Protein AF-A0A2A3ADL6-F1 (afdb_monomer_lite)

Radius of gyration: 20.04 Å; chains: 1; bounding box: 59×28×59 Å

Foldseek 3Di:
DQPLCNQCPDPVSVVVLVVVLVVLVVVVPDDDPDDDDLVVLLVNLVSLVSNLVVLVSCCVVCVVVDDVLSVLSNLLSNQSSQLSVPDNQVSNLVSLLVSLVVLLCVLQVVLVVCVVPVCLQQLNPLLVQLPDPQFHDPVVNVVCVVCVVVSNVVSVVSSCLSNCVVVCLQPLLPCLVVSLVVVLVVQVVSCVGGVNVSSNCSNNVSSVSNSCNSNVVRDPDPDDD

pLDDT: mean 90.52, std 12.27, range [35.25, 98.5]

Sequence (225 aa):
MVPIYDYFSHEGRLGALHASRAVAAAILLVPRSTPHSGHRNTARAILNGYLALSQLAVYPRHFYGTDGSDQVSFLVQSAAAVGRLSHPTRGRDHAAAFIACQIVLSYCASGLAKLPGQKWISGEALPLIMRTQTYGDSWLYTMLRRYPSASRALSHSVLTMETFFPAFMLGKGRVIDPALTFMGAFHLANARFMGLSRFAVAFIGTYPCVSALAKGTLNSKGGRK

Secondary structure (DSSP, 8-state):
---HHHHTTSHHHHHHHHHHHHHHHHHHHS---S---HHHHHHHHHHHHHHHHHHHHHHHHHGGG--HHHHHHHHHHHHHHHHHHSSTTHHHHHHHHHHHHHHHHHHHHHHHHHTT-HHHHHT-HHHHHHTSTTT--HHHHHHHHH-HHHHHHHHHHHHHHHHTHHHHHHSTTTTHHHHHHHHHHHHHHHHHHS--HHHHHHHHTTHHHHHHHHTT-S-------

Structure (mmCIF, N/CA/C/O backbone):
data_AF-A0A2A3ADL6-F1
#
_entry.id   AF-A0A2A3ADL6-F1
#
loop_
_atom_site.group_PDB
_atom_site.id
_atom_site.type_symbol
_atom_site.label_atom_id
_atom_site.label_alt_id
_atom_site.label_comp_id
_atom_site.label_asym_id
_atom_site.label_entity_id
_atom_site.label_seq_id
_atom_site.pdbx_PDB_ins_code
_atom_site.Cartn_x
_atom_site.Cartn_y
_atom_site.Cartn_z
_atom_site.occupancy
_atom_site.B_iso_or_equiv
_atom_site.auth_seq_id
_atom_site.auth_comp_id
_atom_site.auth_asym_id
_atom_site.auth_atom_id
_atom_site.pdbx_PDB_model_num
ATOM 1 N N . MET A 1 1 ? -12.261 3.437 -35.461 1.00 49.62 1 MET A N 1
ATOM 2 C CA . MET A 1 1 ? -11.357 3.175 -34.320 1.00 49.62 1 MET A CA 1
ATOM 3 C C . MET A 1 1 ? -12.233 2.616 -33.211 1.00 49.62 1 MET A C 1
ATOM 5 O O . MET A 1 1 ? -13.126 3.330 -32.785 1.00 49.62 1 MET A O 1
ATOM 9 N N . VAL A 1 2 ? -12.100 1.338 -32.848 1.00 55.72 2 VAL A N 1
ATOM 10 C CA . VAL A 1 2 ? -12.901 0.765 -31.750 1.00 55.72 2 VAL A CA 1
ATOM 11 C C . VAL A 1 2 ? -12.394 1.395 -30.448 1.00 55.72 2 VAL A C 1
ATOM 13 O O . VAL A 1 2 ? -11.185 1.326 -30.208 1.00 55.72 2 VAL A O 1
ATOM 16 N N . PRO A 1 3 ? -13.247 2.053 -29.642 1.00 76.44 3 PRO A N 1
ATOM 17 C CA . PRO A 1 3 ? -12.857 2.558 -28.333 1.00 76.44 3 PRO A CA 1
ATOM 18 C C . PRO A 1 3 ? -12.161 1.457 -27.531 1.00 76.44 3 PRO A C 1
ATOM 20 O O . PRO A 1 3 ? -12.591 0.307 -27.541 1.00 76.44 3 PRO A O 1
ATOM 23 N N . ILE A 1 4 ? -11.088 1.788 -26.810 1.00 71.56 4 ILE A N 1
ATOM 24 C CA . ILE A 1 4 ? -10.349 0.800 -26.00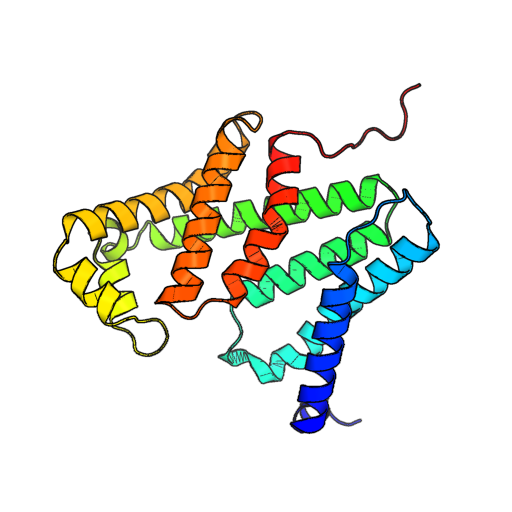1 1.00 71.56 4 ILE A CA 1
ATOM 25 C C . ILE A 1 4 ? -11.271 0.051 -25.019 1.00 71.56 4 ILE A C 1
ATOM 27 O O . ILE A 1 4 ? -11.050 -1.120 -24.718 1.00 71.56 4 ILE A O 1
ATOM 31 N N . TYR A 1 5 ? -12.354 0.711 -24.599 1.00 68.00 5 TYR A N 1
ATOM 32 C CA . TYR A 1 5 ? -13.424 0.145 -23.786 1.00 68.00 5 TYR A CA 1
ATOM 33 C C . TYR A 1 5 ? -14.153 -1.017 -24.484 1.00 68.00 5 TYR A C 1
ATOM 35 O O . TYR A 1 5 ? -14.316 -2.086 -23.900 1.00 68.00 5 TYR A O 1
ATOM 43 N N . ASP A 1 6 ? -14.505 -0.849 -25.759 1.00 74.94 6 ASP A N 1
ATOM 44 C CA . ASP A 1 6 ? -15.194 -1.856 -26.576 1.00 74.94 6 ASP A CA 1
ATOM 45 C C . ASP A 1 6 ? -14.264 -3.017 -26.954 1.00 74.94 6 ASP A C 1
ATOM 47 O O . ASP A 1 6 ? -14.698 -4.141 -27.212 1.00 74.94 6 ASP A O 1
ATOM 51 N N . TYR A 1 7 ? -12.950 -2.788 -26.947 1.00 74.81 7 TYR A N 1
ATOM 52 C CA . TYR A 1 7 ? -11.990 -3.867 -27.131 1.00 74.81 7 TYR A CA 1
ATOM 53 C C . TYR A 1 7 ? -11.962 -4.810 -25.914 1.00 74.81 7 TYR A C 1
ATOM 55 O O . TYR A 1 7 ? -12.017 -6.030 -26.076 1.00 74.81 7 TYR A O 1
ATOM 63 N N . PHE A 1 8 ? -11.963 -4.280 -24.690 1.00 76.19 8 PHE A N 1
ATOM 64 C CA . PHE A 1 8 ? -11.931 -5.091 -23.463 1.00 76.19 8 PHE A CA 1
ATOM 65 C C . PHE A 1 8 ? -13.310 -5.464 -22.899 1.00 76.19 8 PHE A C 1
ATOM 67 O O . PHE A 1 8 ? -13.387 -6.065 -21.829 1.00 76.19 8 PHE A O 1
ATOM 74 N N . SER A 1 9 ? -14.395 -5.175 -23.622 1.00 76.19 9 SER A N 1
ATOM 75 C CA . SER A 1 9 ? -15.748 -5.613 -23.254 1.00 76.19 9 SER A CA 1
ATOM 76 C C . SER A 1 9 ? -15.947 -7.130 -23.388 1.00 76.19 9 SER A C 1
ATOM 78 O O . SER A 1 9 ? -16.768 -7.707 -22.680 1.00 76.19 9 SER A O 1
ATOM 80 N N . HIS A 1 10 ? -15.169 -7.794 -24.251 1.00 84.88 10 HIS A N 1
ATOM 81 C CA . HIS A 1 10 ? -15.251 -9.240 -24.460 1.00 84.88 10 HIS A CA 1
ATOM 82 C C . HIS A 1 10 ? -14.422 -10.012 -23.426 1.00 84.88 10 HIS A C 1
ATOM 84 O O . HIS A 1 10 ? -13.196 -9.874 -23.367 1.00 84.88 10 HIS A O 1
ATOM 90 N N . GLU A 1 11 ? -15.084 -10.901 -22.683 1.00 85.56 11 GLU A N 1
ATOM 91 C CA . GLU A 1 11 ? -14.492 -11.670 -21.580 1.00 85.56 11 GLU A CA 1
ATOM 92 C C . GLU A 1 11 ? -13.261 -12.482 -21.994 1.00 85.56 11 GLU A C 1
ATOM 94 O O . GLU A 1 11 ? -12.259 -12.474 -21.284 1.00 85.56 11 GLU A O 1
ATOM 99 N N . GLY A 1 12 ? -13.275 -13.112 -23.175 1.00 89.00 12 GLY A N 1
ATOM 100 C CA . GLY A 1 12 ? -12.124 -13.877 -23.668 1.00 89.00 12 GLY A CA 1
ATOM 101 C C . GLY A 1 12 ? -10.868 -13.020 -23.870 1.00 89.00 12 GLY A C 1
ATOM 102 O O . GLY A 1 12 ? -9.762 -13.442 -23.534 1.00 89.00 12 GLY A O 1
ATOM 103 N N . ARG A 1 13 ? -11.028 -11.779 -24.353 1.00 88.50 13 ARG A N 1
ATOM 104 C CA . ARG A 1 13 ? -9.907 -10.843 -24.556 1.00 88.50 13 ARG A CA 1
ATOM 105 C C . ARG A 1 13 ? -9.381 -10.307 -23.227 1.00 88.50 13 ARG A C 1
ATOM 107 O O . ARG A 1 13 ? -8.169 -10.199 -23.047 1.00 88.50 13 ARG A O 1
ATOM 114 N N . LEU A 1 14 ? -10.282 -10.016 -22.291 1.00 89.75 14 LEU A N 1
ATOM 115 C CA . LEU A 1 14 ? -9.920 -9.593 -20.941 1.00 89.75 14 LEU A CA 1
ATOM 116 C C . LEU A 1 14 ? -9.197 -10.716 -20.176 1.00 89.75 14 LEU A C 1
ATOM 118 O O . LEU A 1 14 ? -8.146 -10.484 -19.583 1.00 89.75 14 LEU A O 1
ATOM 122 N N . GLY A 1 15 ? -9.701 -11.949 -20.261 1.00 91.56 15 GLY A N 1
ATOM 123 C CA . GLY A 1 15 ? -9.073 -13.136 -19.682 1.00 91.56 15 GLY A CA 1
ATOM 124 C C . GLY A 1 15 ? -7.673 -13.386 -20.241 1.00 91.56 15 GLY A C 1
ATOM 125 O O . GLY A 1 15 ? -6.731 -13.576 -19.471 1.00 91.56 15 GLY A O 1
ATOM 126 N N . ALA A 1 16 ? -7.502 -13.288 -21.564 1.00 93.19 16 ALA A N 1
ATOM 127 C CA . ALA A 1 16 ? -6.190 -13.390 -22.202 1.00 93.19 16 ALA A CA 1
ATOM 128 C C . ALA A 1 16 ? -5.214 -12.314 -21.694 1.00 93.19 16 ALA A C 1
ATOM 130 O O . ALA A 1 16 ? -4.064 -12.630 -21.385 1.00 93.19 16 ALA A O 1
ATOM 131 N N . LEU A 1 17 ? -5.675 -11.065 -21.538 1.00 93.69 17 LEU A N 1
ATOM 132 C CA . LEU A 1 17 ? -4.858 -9.980 -20.993 1.00 93.69 17 LEU A CA 1
ATOM 133 C C . LEU A 1 17 ? -4.454 -10.232 -19.530 1.00 93.69 17 LEU A C 1
ATOM 135 O O . LEU A 1 17 ? -3.311 -9.978 -19.146 1.00 93.69 17 LEU A O 1
ATOM 139 N N . HIS A 1 18 ? -5.363 -10.734 -18.694 1.00 94.06 18 HIS A N 1
ATOM 140 C CA . HIS A 1 18 ? -5.030 -11.092 -17.315 1.00 94.06 18 HIS A CA 1
ATOM 141 C C . HIS A 1 18 ? -4.034 -12.254 -17.248 1.00 94.06 18 HIS A C 1
ATOM 143 O O . HIS A 1 18 ? -3.083 -12.186 -16.467 1.00 94.06 18 HIS A O 1
ATOM 149 N N . ALA A 1 19 ? -4.193 -13.273 -18.095 1.00 95.94 19 ALA A N 1
ATOM 150 C CA . ALA A 1 19 ? -3.258 -14.390 -18.182 1.00 95.94 19 ALA A CA 1
ATOM 151 C C . ALA A 1 19 ? -1.851 -13.916 -18.582 1.00 95.94 19 ALA A C 1
ATOM 153 O O . ALA A 1 19 ? -0.869 -14.251 -17.918 1.00 95.94 19 ALA A O 1
ATOM 154 N N . SER A 1 20 ? -1.732 -13.061 -19.601 1.00 96.75 20 SER A N 1
ATOM 155 C CA . SER A 1 20 ? -0.433 -12.519 -20.016 1.00 96.75 20 SER A CA 1
ATOM 156 C C . SER A 1 20 ? 0.186 -11.589 -18.966 1.00 96.75 20 SER A C 1
ATOM 158 O O . SER A 1 20 ? 1.404 -11.602 -18.778 1.00 96.75 20 SER A O 1
ATOM 160 N N . ARG A 1 21 ? -0.625 -10.828 -18.215 1.00 95.94 21 ARG A N 1
ATOM 161 C CA . ARG A 1 21 ? -0.160 -10.066 -17.040 1.00 95.94 21 ARG A CA 1
ATOM 162 C C . ARG A 1 21 ? 0.382 -10.984 -15.943 1.00 95.94 21 ARG A C 1
ATOM 164 O O . ARG A 1 21 ? 1.447 -10.699 -15.396 1.00 95.94 21 ARG A O 1
ATOM 171 N N . ALA A 1 22 ? -0.296 -12.093 -15.649 1.00 95.56 22 ALA A N 1
ATOM 172 C CA . ALA A 1 22 ? 0.170 -13.072 -14.668 1.00 95.56 22 ALA A CA 1
ATOM 173 C C . ALA A 1 22 ? 1.515 -13.694 -15.084 1.00 95.56 22 ALA A C 1
ATOM 175 O O . ALA A 1 22 ? 2.439 -13.759 -14.273 1.00 95.56 22 ALA A O 1
ATOM 176 N N . VAL A 1 23 ? 1.669 -14.053 -16.364 1.00 96.56 23 VAL A N 1
ATOM 177 C CA . VAL A 1 23 ? 2.941 -14.545 -16.922 1.00 96.56 23 VAL A CA 1
ATOM 178 C C . VAL A 1 23 ? 4.050 -13.496 -16.786 1.00 96.56 23 VAL A C 1
ATOM 180 O O . VAL A 1 23 ? 5.137 -13.807 -16.297 1.00 96.56 23 VAL A O 1
ATOM 183 N N . ALA A 1 24 ? 3.786 -12.238 -17.153 1.00 96.38 24 ALA A N 1
ATOM 184 C CA . ALA A 1 24 ? 4.758 -11.152 -17.015 1.00 96.38 24 ALA A CA 1
ATOM 185 C C . ALA A 1 24 ? 5.207 -10.954 -15.554 1.00 96.38 24 ALA A C 1
ATOM 187 O O . ALA A 1 24 ? 6.404 -10.817 -15.289 1.00 96.38 24 ALA A O 1
ATOM 188 N N . ALA A 1 25 ? 4.269 -10.993 -14.603 1.00 94.50 25 ALA A N 1
ATOM 189 C CA . ALA A 1 25 ? 4.566 -10.905 -13.176 1.00 94.50 25 ALA A CA 1
ATOM 190 C C . ALA A 1 25 ? 5.394 -12.106 -12.681 1.00 94.50 25 ALA A C 1
ATOM 192 O O . ALA A 1 25 ? 6.387 -11.912 -11.979 1.00 94.50 25 ALA A O 1
ATOM 193 N N . ALA A 1 26 ? 5.061 -13.329 -13.102 1.00 93.88 26 ALA A N 1
ATOM 194 C CA . ALA A 1 26 ? 5.814 -14.532 -12.749 1.00 93.88 26 ALA A CA 1
ATOM 195 C C . ALA A 1 26 ? 7.272 -14.462 -13.238 1.00 93.88 26 ALA A C 1
ATOM 197 O O . ALA A 1 26 ? 8.198 -14.724 -12.470 1.00 93.88 26 ALA A O 1
ATOM 198 N N . ILE A 1 27 ? 7.504 -14.004 -14.475 1.00 93.00 27 ILE A N 1
ATOM 199 C CA . ILE A 1 27 ? 8.858 -13.787 -15.018 1.00 93.00 27 ILE A CA 1
ATOM 200 C C . ILE A 1 27 ? 9.636 -12.754 -14.183 1.00 93.00 27 ILE A C 1
ATOM 202 O O . ILE A 1 27 ? 10.859 -12.860 -14.012 1.00 93.00 27 ILE A O 1
ATOM 206 N N . LEU A 1 28 ? 8.950 -11.740 -13.647 1.00 91.75 28 LEU A N 1
ATO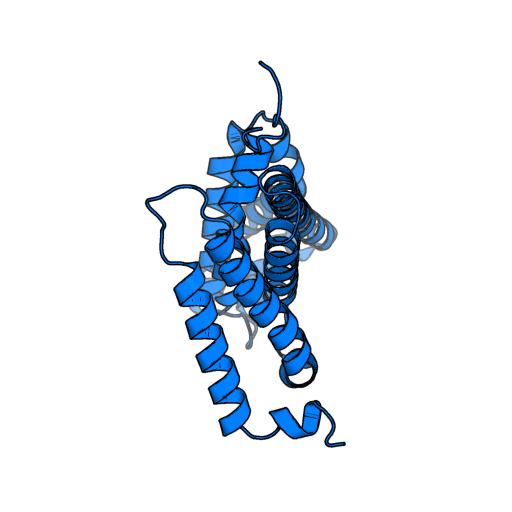M 207 C CA . LEU A 1 28 ? 9.567 -10.754 -12.767 1.00 91.75 28 LEU A CA 1
ATOM 208 C C . LEU A 1 28 ? 9.938 -11.334 -11.391 1.00 91.75 28 LEU A C 1
ATOM 210 O O . LEU A 1 28 ? 10.932 -10.874 -10.830 1.00 91.75 28 LEU A O 1
ATOM 214 N N . LEU A 1 29 ? 9.241 -12.352 -10.885 1.00 88.81 29 LEU A N 1
ATOM 215 C CA . LEU A 1 29 ? 9.535 -12.972 -9.585 1.00 88.81 29 LEU A CA 1
ATOM 216 C C . LEU A 1 29 ? 10.745 -13.913 -9.595 1.00 88.81 29 LEU A C 1
ATOM 218 O O . LEU A 1 29 ? 11.348 -14.112 -8.544 1.00 88.81 29 LEU A O 1
ATOM 222 N N . VAL A 1 30 ? 11.133 -14.458 -10.752 1.00 87.44 30 VAL A N 1
ATOM 223 C CA . VAL A 1 30 ? 12.266 -15.395 -10.854 1.00 87.44 30 VAL A CA 1
ATOM 224 C C . VAL A 1 30 ? 13.561 -14.749 -10.314 1.00 87.44 30 VAL A C 1
ATOM 226 O O . VAL A 1 30 ? 14.049 -13.782 -10.929 1.00 87.44 30 VAL A O 1
ATOM 229 N N . PRO A 1 31 ? 14.136 -15.268 -9.198 1.00 76.88 31 PRO A N 1
ATOM 230 C CA . PRO A 1 31 ? 15.391 -14.781 -8.626 1.00 76.88 31 PRO A CA 1
ATOM 231 C C . PRO A 1 31 ? 16.539 -14.887 -9.632 1.00 76.88 31 PRO A C 1
ATOM 233 O O . PRO A 1 31 ? 16.512 -15.713 -10.546 1.00 76.88 31 PRO A O 1
ATOM 236 N N . ARG A 1 32 ? 17.568 -14.046 -9.492 1.00 70.56 32 ARG A N 1
ATOM 237 C CA . ARG A 1 32 ? 18.709 -14.050 -10.419 1.00 70.56 32 ARG A CA 1
ATOM 238 C C . ARG A 1 32 ? 20.033 -14.171 -9.683 1.00 70.56 32 ARG A C 1
ATOM 240 O O . ARG A 1 32 ? 20.353 -13.326 -8.858 1.00 70.56 32 ARG A O 1
ATOM 247 N N . SER A 1 33 ? 20.817 -15.167 -10.088 1.00 54.84 33 SER A N 1
ATOM 248 C CA . SER A 1 33 ? 22.135 -15.493 -9.529 1.00 54.84 33 SER A CA 1
ATOM 249 C C . SER A 1 33 ? 23.305 -14.716 -10.159 1.00 54.84 33 SER A C 1
ATOM 251 O O . SER A 1 33 ? 24.427 -14.836 -9.688 1.00 54.84 33 SER A O 1
ATOM 253 N N . THR A 1 34 ? 23.087 -13.928 -11.224 1.00 51.31 34 THR A N 1
ATOM 254 C CA . THR A 1 34 ? 24.177 -13.303 -12.013 1.00 51.31 34 THR A CA 1
ATOM 255 C C . THR A 1 34 ? 24.021 -11.779 -12.168 1.00 51.31 34 THR A C 1
ATOM 257 O O . THR A 1 34 ? 22.928 -11.342 -12.562 1.00 51.31 34 THR A O 1
ATOM 260 N N . PRO A 1 35 ? 25.079 -10.964 -11.977 1.00 53.06 35 PRO A N 1
ATOM 261 C CA . PRO A 1 35 ? 25.008 -9.506 -12.109 1.00 53.06 35 PRO A CA 1
ATOM 262 C C . PRO A 1 35 ? 24.844 -9.006 -13.562 1.00 53.06 35 PRO A C 1
ATOM 264 O O . PRO A 1 35 ? 25.467 -9.509 -14.487 1.00 53.06 35 PRO A O 1
ATOM 267 N N . HIS A 1 36 ? 24.024 -7.960 -13.733 1.00 58.59 36 HIS A N 1
ATOM 268 C CA . HIS A 1 36 ? 24.177 -6.861 -14.708 1.00 58.59 36 HIS A CA 1
ATOM 269 C C . HIS A 1 36 ? 24.450 -7.161 -16.205 1.00 58.59 36 HIS A C 1
ATOM 271 O O . HIS A 1 36 ? 25.350 -6.581 -16.800 1.00 58.59 36 HIS A O 1
ATOM 277 N N . SER A 1 37 ? 23.585 -7.922 -16.887 1.00 61.16 37 SER A N 1
ATOM 278 C CA . SER A 1 37 ? 23.501 -7.848 -18.364 1.00 61.16 37 SER A CA 1
ATOM 279 C C . SER A 1 37 ? 22.484 -6.778 -18.800 1.00 61.16 37 SER A C 1
ATOM 281 O O . SER A 1 37 ? 21.305 -6.871 -18.445 1.00 61.16 37 SER A O 1
ATOM 283 N N . GLY A 1 38 ? 22.926 -5.767 -19.563 1.00 65.31 38 GLY A N 1
ATOM 284 C CA . GLY A 1 38 ? 22.114 -4.618 -20.003 1.00 65.31 38 GLY A CA 1
ATOM 285 C C . GLY A 1 38 ? 20.817 -5.002 -20.728 1.00 65.31 38 GLY A C 1
ATOM 286 O O . GLY A 1 38 ? 19.742 -4.554 -20.335 1.00 65.31 38 GLY A O 1
ATOM 287 N N . HIS A 1 39 ? 20.884 -5.933 -21.685 1.00 67.50 39 HIS A N 1
ATOM 288 C CA . HIS A 1 39 ? 19.720 -6.434 -22.435 1.00 67.50 39 HIS A CA 1
ATOM 289 C C . HIS A 1 39 ? 18.620 -7.022 -21.532 1.00 67.50 39 HIS A C 1
ATOM 291 O O . HIS A 1 39 ? 17.425 -6.831 -21.762 1.00 67.50 39 HIS A O 1
ATOM 297 N N . ARG A 1 40 ? 19.007 -7.708 -20.448 1.00 73.25 40 ARG A N 1
ATOM 298 C CA . ARG A 1 40 ? 18.055 -8.340 -19.516 1.00 73.25 40 ARG A CA 1
ATOM 299 C C . ARG A 1 40 ? 17.365 -7.314 -18.618 1.00 73.25 40 ARG A C 1
ATOM 301 O O . ARG A 1 40 ? 16.247 -7.556 -18.166 1.00 73.25 40 ARG A O 1
ATOM 308 N N . ASN A 1 41 ? 18.010 -6.180 -18.354 1.00 82.12 41 ASN A N 1
ATOM 309 C CA . ASN A 1 41 ? 17.394 -5.078 -17.624 1.00 82.12 41 ASN A CA 1
ATOM 310 C C . ASN A 1 41 ? 16.315 -4.389 -18.468 1.00 82.12 41 ASN A C 1
ATOM 312 O O . ASN A 1 41 ? 15.231 -4.123 -17.953 1.00 82.12 41 ASN A O 1
ATOM 316 N N . THR A 1 42 ? 16.574 -4.207 -19.765 1.00 87.62 42 THR A N 1
ATOM 317 C CA . THR A 1 42 ? 15.589 -3.701 -20.730 1.00 87.62 42 THR A CA 1
ATOM 318 C C . THR A 1 42 ? 14.378 -4.625 -20.823 1.00 87.62 42 THR A C 1
ATOM 320 O O . THR A 1 42 ? 13.254 -4.157 -20.688 1.00 87.62 42 THR A O 1
ATOM 323 N N . ALA A 1 43 ? 14.577 -5.945 -20.930 1.00 91.19 43 ALA A N 1
ATOM 324 C CA . ALA A 1 43 ? 13.467 -6.904 -20.949 1.00 91.19 43 ALA A CA 1
ATOM 325 C C . ALA A 1 43 ? 12.578 -6.800 -19.696 1.00 91.19 43 ALA A C 1
ATOM 327 O O . ALA A 1 43 ? 11.352 -6.781 -19.787 1.00 91.19 43 ALA A O 1
ATOM 328 N N . ARG A 1 44 ? 13.181 -6.666 -18.507 1.00 92.44 44 ARG A N 1
ATOM 329 C CA . ARG A 1 44 ? 12.411 -6.447 -17.274 1.00 92.44 44 ARG A CA 1
ATOM 330 C C . ARG A 1 44 ? 11.704 -5.100 -17.294 1.00 92.44 44 ARG A C 1
ATOM 332 O O . ARG A 1 44 ? 10.549 -5.046 -16.895 1.00 92.44 44 ARG A O 1
ATOM 339 N N . ALA A 1 45 ? 12.352 -4.036 -17.759 1.00 94.56 45 ALA A N 1
ATOM 340 C CA . ALA A 1 45 ? 11.715 -2.730 -17.886 1.00 94.56 45 ALA A CA 1
ATOM 341 C C . ALA A 1 45 ? 10.472 -2.785 -18.787 1.00 94.56 45 ALA A C 1
ATOM 343 O O . ALA A 1 45 ? 9.428 -2.275 -18.394 1.00 94.56 45 ALA A O 1
ATOM 344 N N . ILE A 1 46 ? 10.559 -3.492 -19.920 1.00 95.88 46 ILE A N 1
ATOM 345 C CA . ILE A 1 46 ? 9.430 -3.740 -20.826 1.00 95.88 46 ILE A CA 1
ATOM 346 C C . ILE A 1 46 ? 8.298 -4.466 -20.095 1.00 95.88 46 ILE A C 1
ATOM 348 O O . ILE A 1 46 ? 7.159 -4.030 -20.183 1.00 95.88 46 ILE A O 1
ATOM 352 N N . LEU A 1 47 ? 8.588 -5.519 -19.321 1.00 96.94 47 LEU A N 1
ATOM 353 C CA . LEU A 1 47 ? 7.556 -6.236 -18.555 1.00 96.94 47 LEU A CA 1
ATOM 354 C C . LEU A 1 47 ? 6.884 -5.352 -17.490 1.00 96.94 47 LEU A C 1
ATOM 356 O O . LEU A 1 47 ? 5.667 -5.402 -17.342 1.00 96.94 47 LEU A O 1
ATOM 360 N N . ASN A 1 48 ? 7.647 -4.520 -16.771 1.00 97.31 48 ASN A N 1
ATOM 361 C CA . ASN A 1 48 ? 7.075 -3.581 -15.794 1.00 97.31 48 ASN A CA 1
ATOM 362 C C . ASN A 1 48 ? 6.207 -2.525 -16.509 1.00 97.31 48 ASN A C 1
ATOM 364 O O . ASN A 1 48 ? 5.080 -2.265 -16.096 1.00 97.31 48 ASN A O 1
ATOM 368 N N . GLY A 1 49 ? 6.696 -1.971 -17.625 1.00 97.81 49 GLY A N 1
ATOM 369 C CA . GLY A 1 49 ? 5.949 -1.022 -18.451 1.00 97.81 49 GLY A CA 1
ATOM 370 C C . GLY A 1 49 ? 4.671 -1.633 -19.021 1.00 97.81 49 GLY A C 1
ATOM 371 O O . GLY A 1 49 ? 3.614 -1.018 -18.957 1.00 97.81 49 GLY A O 1
ATOM 372 N N . TYR A 1 50 ? 4.732 -2.880 -19.487 1.00 97.88 50 TYR A N 1
ATOM 373 C CA . TYR A 1 50 ? 3.573 -3.644 -19.936 1.00 97.88 50 TYR A CA 1
ATOM 374 C C . TYR A 1 50 ? 2.526 -3.800 -18.827 1.00 97.88 50 TYR A C 1
ATOM 376 O O . TYR A 1 50 ? 1.346 -3.551 -19.070 1.00 97.88 50 TYR A O 1
ATOM 384 N N . LEU A 1 51 ? 2.927 -4.156 -17.602 1.00 97.50 51 LEU A N 1
ATOM 385 C CA . LEU A 1 51 ? 2.010 -4.266 -16.461 1.00 97.50 51 LEU A CA 1
ATOM 386 C C . LEU A 1 51 ? 1.358 -2.919 -16.103 1.00 97.50 51 LEU A C 1
ATOM 388 O O . LEU A 1 51 ? 0.156 -2.881 -15.833 1.00 97.50 51 LEU A O 1
ATOM 392 N N . ALA A 1 52 ? 2.117 -1.821 -16.145 1.00 97.38 52 ALA A N 1
ATOM 393 C CA . ALA A 1 52 ? 1.601 -0.476 -15.889 1.00 97.38 52 ALA A CA 1
ATOM 394 C C . ALA A 1 52 ? 0.624 -0.008 -16.983 1.00 97.38 52 ALA A C 1
ATOM 396 O O . ALA A 1 52 ? -0.496 0.404 -16.687 1.00 97.38 52 ALA A O 1
ATOM 397 N N . LEU A 1 53 ? 1.005 -0.132 -18.255 1.00 96.12 53 LEU A N 1
ATOM 398 C CA . LEU A 1 53 ? 0.180 0.280 -19.394 1.00 96.12 53 LEU A CA 1
ATOM 399 C C . LEU A 1 53 ? -1.089 -0.566 -19.520 1.00 96.12 53 LEU A C 1
ATOM 401 O O . LEU A 1 53 ? -2.171 -0.035 -19.756 1.00 96.12 53 LEU A O 1
ATOM 405 N N . SER A 1 54 ? -0.984 -1.880 -19.308 1.00 94.75 54 SER A N 1
ATOM 406 C CA . SER A 1 54 ? -2.167 -2.744 -19.309 1.00 94.75 54 SER A CA 1
ATOM 407 C C . SER A 1 54 ? -3.091 -2.476 -18.120 1.00 94.75 54 SER A C 1
ATOM 409 O O . SER A 1 54 ? -4.284 -2.713 -18.258 1.00 94.75 54 SER A O 1
ATOM 411 N N . GLN A 1 55 ? -2.598 -1.934 -16.994 1.00 93.38 55 GLN A N 1
ATOM 412 C CA . GLN A 1 55 ? -3.464 -1.481 -15.895 1.00 93.38 55 GLN A CA 1
ATOM 413 C C . GLN A 1 55 ? -4.319 -0.290 -16.339 1.00 93.38 55 GLN A C 1
ATOM 415 O O . GLN A 1 55 ? -5.521 -0.285 -16.095 1.00 93.38 55 GLN A O 1
ATOM 420 N N . LEU A 1 56 ? -3.721 0.689 -17.028 1.00 91.25 56 LEU A N 1
ATOM 421 C CA . LEU A 1 56 ? -4.452 1.838 -17.575 1.00 91.25 56 LEU A CA 1
ATOM 422 C C . LEU A 1 56 ? -5.504 1.400 -18.598 1.00 91.25 56 LEU A C 1
ATOM 424 O O . LEU A 1 56 ? -6.617 1.916 -18.593 1.00 91.25 56 LEU A O 1
ATOM 428 N N . ALA A 1 57 ? -5.172 0.413 -19.433 1.00 89.62 57 ALA A N 1
ATOM 429 C CA . ALA A 1 57 ? -6.083 -0.112 -20.443 1.00 89.62 57 ALA A CA 1
ATOM 430 C C . ALA A 1 57 ? -7.341 -0.766 -19.839 1.00 89.62 57 ALA A C 1
ATOM 432 O O . ALA A 1 57 ? -8.429 -0.615 -20.390 1.00 89.62 57 ALA A O 1
ATOM 433 N N . VAL A 1 58 ? -7.210 -1.464 -18.703 1.00 89.50 58 VAL A N 1
ATOM 434 C CA . VAL A 1 58 ? -8.344 -2.133 -18.032 1.00 89.50 58 VAL A CA 1
ATOM 435 C C . VAL A 1 58 ? -9.031 -1.267 -16.976 1.00 89.50 58 VAL A C 1
ATOM 437 O O . VAL A 1 58 ? -10.131 -1.603 -16.537 1.00 89.50 58 VAL A O 1
ATOM 440 N N . TYR A 1 59 ? -8.422 -0.148 -16.572 1.00 88.44 59 TYR A N 1
ATOM 441 C CA . TYR A 1 59 ? -8.942 0.724 -15.517 1.00 88.44 59 TYR A CA 1
ATOM 442 C C . TYR A 1 59 ? -10.404 1.153 -15.739 1.00 88.44 59 TYR A C 1
ATOM 444 O O . TYR A 1 59 ? -11.197 0.988 -14.812 1.00 88.44 59 TYR A O 1
ATOM 452 N N . PRO A 1 60 ? -10.832 1.594 -16.943 1.00 85.62 60 PRO A N 1
ATOM 453 C CA . PRO A 1 60 ? -12.229 1.970 -17.173 1.00 85.62 60 PRO A CA 1
ATOM 454 C C . PRO A 1 60 ? -13.226 0.835 -16.902 1.00 85.62 60 PRO A C 1
ATOM 456 O O . PRO A 1 60 ? -14.333 1.078 -16.425 1.00 85.62 60 PRO A O 1
ATOM 459 N N . ARG A 1 61 ? -12.842 -0.418 -17.183 1.00 83.62 61 ARG A N 1
ATOM 460 C CA . ARG A 1 61 ? -13.698 -1.597 -16.981 1.00 83.62 61 ARG A CA 1
ATOM 461 C C . ARG A 1 61 ? -13.808 -1.991 -15.511 1.00 83.62 61 ARG A C 1
ATOM 463 O O . ARG A 1 61 ? -14.836 -2.535 -15.102 1.00 83.62 61 ARG A O 1
ATOM 470 N N . HIS A 1 62 ? -12.755 -1.733 -14.740 1.00 84.88 62 HIS A N 1
ATOM 471 C CA . HIS A 1 62 ? -12.670 -2.070 -13.323 1.00 84.88 62 HIS A CA 1
ATOM 472 C C . HIS A 1 62 ? -12.918 -0.884 -12.400 1.00 84.88 62 HIS A C 1
ATOM 474 O O . HIS A 1 62 ? -12.753 -1.057 -11.202 1.00 84.88 62 HIS A O 1
ATOM 480 N N . PHE A 1 63 ? -13.325 0.281 -12.910 1.00 81.25 63 PHE A N 1
ATOM 481 C CA . PHE A 1 63 ? -13.428 1.524 -12.140 1.00 81.25 63 PHE A CA 1
ATOM 482 C C . PHE A 1 63 ? -14.048 1.328 -10.743 1.00 81.25 63 PHE A C 1
ATOM 484 O O . PHE A 1 63 ? -13.423 1.664 -9.741 1.00 81.25 63 PHE A O 1
ATOM 491 N N . TYR A 1 64 ? -15.205 0.661 -10.665 1.00 81.88 64 TYR A N 1
ATOM 492 C CA . TYR A 1 64 ? -15.919 0.387 -9.407 1.00 81.88 64 TYR A CA 1
ATOM 493 C C . TYR A 1 64 ? -15.311 -0.712 -8.516 1.00 81.88 64 TYR A C 1
ATOM 495 O O . TYR A 1 64 ? -15.710 -0.846 -7.364 1.00 81.88 64 TYR A O 1
ATOM 503 N N . GLY A 1 65 ? -14.378 -1.511 -9.032 1.00 83.31 65 GLY A N 1
ATOM 504 C CA . GLY A 1 65 ? -13.645 -2.546 -8.294 1.00 83.31 65 GLY A CA 1
ATOM 505 C C . GLY A 1 65 ? -12.174 -2.202 -8.044 1.00 83.31 65 GLY A C 1
ATOM 506 O O . GLY A 1 65 ? -11.448 -3.013 -7.463 1.00 83.31 65 GLY A O 1
ATOM 507 N N . THR A 1 66 ? -11.710 -1.034 -8.502 1.00 89.06 66 THR A N 1
ATOM 508 C CA . THR A 1 66 ? -10.342 -0.591 -8.235 1.00 89.06 66 THR A CA 1
ATOM 509 C C . THR A 1 66 ? -10.202 -0.009 -6.837 1.00 89.06 66 THR A C 1
ATOM 511 O O . THR A 1 66 ? -11.135 0.578 -6.293 1.00 89.06 66 THR A O 1
ATOM 514 N N . ASP A 1 67 ? -9.023 -0.175 -6.249 1.00 91.81 67 ASP A N 1
ATOM 515 C CA . ASP A 1 67 ? -8.712 0.344 -4.920 1.00 91.81 67 ASP A CA 1
ATOM 516 C C . ASP A 1 67 ? -7.242 0.798 -4.814 1.00 91.81 67 ASP A C 1
ATOM 518 O O . ASP A 1 67 ? -6.505 0.878 -5.802 1.00 91.81 67 ASP A O 1
ATOM 522 N N . GLY A 1 68 ? -6.796 1.119 -3.596 1.00 92.81 68 GLY A N 1
ATOM 523 C CA . GLY A 1 68 ? -5.419 1.546 -3.337 1.00 92.81 68 GLY A CA 1
ATOM 524 C C . GLY A 1 68 ? -4.350 0.524 -3.750 1.00 92.81 68 GLY A C 1
ATOM 525 O O . GLY A 1 68 ? -3.235 0.918 -4.086 1.00 92.81 68 GLY A O 1
ATOM 526 N N . SER A 1 69 ? -4.663 -0.775 -3.790 1.00 94.50 69 SER A N 1
ATOM 527 C CA . SER A 1 69 ? -3.719 -1.803 -4.242 1.00 94.50 69 SER A CA 1
ATOM 528 C C . SER A 1 69 ? -3.429 -1.710 -5.742 1.00 94.50 69 SER A C 1
ATOM 530 O O . SER A 1 69 ? -2.285 -1.927 -6.150 1.00 94.50 69 SER A O 1
ATOM 532 N N . ASP A 1 70 ? -4.411 -1.310 -6.558 1.00 94.88 70 ASP A N 1
ATOM 533 C CA . ASP A 1 70 ? -4.208 -1.040 -7.986 1.00 94.88 70 ASP A CA 1
ATOM 534 C C . ASP A 1 70 ? -3.337 0.196 -8.194 1.00 94.88 70 ASP A C 1
ATOM 536 O O . ASP A 1 70 ? -2.435 0.184 -9.033 1.00 94.88 70 ASP A O 1
ATOM 540 N N . GLN A 1 71 ? -3.580 1.248 -7.406 1.00 95.12 71 GLN A N 1
ATOM 541 C CA . GLN A 1 71 ? -2.813 2.493 -7.465 1.00 95.12 71 GLN A CA 1
ATOM 542 C C . GLN A 1 71 ? -1.346 2.253 -7.088 1.00 95.12 71 GLN A C 1
ATOM 544 O O . GLN A 1 71 ? -0.444 2.642 -7.831 1.00 95.12 71 GLN A O 1
ATOM 549 N N . VAL A 1 72 ? -1.092 1.539 -5.985 1.00 96.81 72 VAL A N 1
ATOM 550 C CA . VAL A 1 72 ? 0.267 1.155 -5.571 1.00 96.81 72 VAL A CA 1
ATOM 551 C C . VAL A 1 72 ? 0.920 0.257 -6.616 1.00 96.81 72 VAL A C 1
ATOM 553 O O . VAL A 1 72 ? 2.062 0.504 -7.000 1.00 96.81 72 VAL A O 1
ATOM 556 N N . SER A 1 73 ? 0.204 -0.747 -7.130 1.00 95.88 73 SER A N 1
ATOM 557 C CA . SER A 1 73 ? 0.736 -1.629 -8.173 1.00 95.88 73 SER A CA 1
ATOM 558 C C . SER A 1 73 ? 1.129 -0.836 -9.420 1.00 95.88 73 SER A C 1
ATOM 560 O O . SER A 1 73 ? 2.233 -1.008 -9.931 1.00 95.88 73 SER A O 1
ATOM 562 N N . PHE A 1 74 ? 0.280 0.084 -9.882 1.00 96.62 74 PHE A N 1
ATOM 563 C CA . PHE A 1 74 ? 0.585 0.956 -11.014 1.00 96.62 74 PHE A CA 1
ATOM 564 C C . PHE A 1 74 ? 1.833 1.813 -10.764 1.00 96.62 74 PHE A C 1
ATOM 566 O O . PHE A 1 74 ? 2.730 1.844 -11.612 1.00 96.62 74 PHE A O 1
ATOM 573 N N . LEU A 1 75 ? 1.930 2.460 -9.598 1.00 97.19 75 LEU A N 1
ATOM 574 C CA . LEU A 1 75 ? 3.078 3.294 -9.228 1.00 97.19 75 LEU A CA 1
ATOM 575 C C . LEU A 1 75 ? 4.376 2.485 -9.168 1.00 97.19 75 LEU A C 1
ATOM 577 O O . LEU A 1 75 ? 5.389 2.908 -9.724 1.00 97.19 75 LEU A O 1
ATOM 581 N N . VAL A 1 76 ? 4.345 1.305 -8.543 1.00 97.00 76 VAL A N 1
ATOM 582 C CA . VAL A 1 76 ? 5.507 0.418 -8.414 1.00 97.00 76 VAL A CA 1
ATOM 583 C C . VAL A 1 76 ? 5.985 -0.046 -9.783 1.00 97.00 76 VAL A C 1
ATOM 585 O O . VAL A 1 76 ? 7.169 0.090 -10.086 1.00 97.00 76 VAL A O 1
ATOM 588 N N . GLN A 1 77 ? 5.086 -0.552 -10.631 1.00 97.56 77 GLN A N 1
ATOM 589 C CA . GLN A 1 77 ? 5.459 -1.032 -11.963 1.00 97.56 77 GLN A CA 1
ATOM 590 C C . GLN A 1 77 ? 5.977 0.116 -12.843 1.00 97.56 77 GLN A C 1
ATOM 592 O O . GLN A 1 77 ? 6.996 -0.030 -13.517 1.00 97.56 77 GLN A O 1
ATOM 597 N N . SER A 1 78 ? 5.357 1.296 -12.774 1.00 97.75 78 SER A N 1
ATOM 598 C CA . SER A 1 78 ? 5.803 2.481 -13.519 1.00 97.75 78 SER A CA 1
ATOM 599 C C . SER A 1 78 ? 7.192 2.948 -13.076 1.00 97.75 78 SER A C 1
ATOM 601 O O . SER A 1 78 ? 8.100 3.074 -13.900 1.00 97.75 78 SER A O 1
ATOM 603 N N . ALA A 1 79 ? 7.403 3.131 -11.769 1.00 97.31 79 ALA A N 1
ATOM 604 C CA . ALA A 1 79 ? 8.694 3.542 -11.220 1.00 97.31 79 ALA A CA 1
ATOM 605 C C . ALA A 1 79 ? 9.791 2.518 -11.537 1.00 97.31 79 ALA A C 1
ATOM 607 O O . ALA A 1 79 ? 10.902 2.876 -11.927 1.00 97.31 79 ALA A O 1
ATOM 608 N N . ALA A 1 80 ? 9.472 1.228 -11.434 1.00 95.56 80 ALA A N 1
ATOM 609 C CA . ALA A 1 80 ? 10.412 0.154 -11.695 1.00 95.56 80 ALA A CA 1
ATOM 610 C C . ALA A 1 80 ? 10.722 -0.027 -13.197 1.00 95.56 80 ALA A C 1
ATOM 612 O O . ALA A 1 80 ? 11.796 -0.536 -13.534 1.00 95.56 80 ALA A O 1
ATOM 613 N N . ALA A 1 81 ? 9.830 0.388 -14.103 1.00 96.25 81 ALA A N 1
ATOM 614 C CA . ALA A 1 81 ? 10.118 0.496 -15.533 1.00 96.25 81 ALA A CA 1
ATOM 615 C C . ALA A 1 81 ? 11.068 1.670 -15.810 1.00 96.25 81 ALA A C 1
ATOM 617 O O . ALA A 1 81 ? 12.156 1.462 -16.350 1.00 96.25 81 ALA A O 1
ATOM 618 N N . VAL A 1 82 ? 10.708 2.876 -15.354 1.00 95.38 82 VAL A N 1
ATOM 619 C CA . VAL A 1 82 ? 11.501 4.102 -15.552 1.00 95.38 82 VAL A CA 1
ATOM 620 C C . VAL A 1 82 ? 12.900 3.948 -14.960 1.00 95.38 82 VAL A C 1
ATOM 622 O O . VAL A 1 82 ? 13.893 4.182 -15.649 1.00 95.38 82 VAL A O 1
ATOM 625 N N . GLY A 1 83 ? 13.010 3.458 -13.724 1.00 93.94 83 GLY A N 1
ATOM 626 C CA . GLY A 1 83 ? 14.293 3.269 -13.046 1.00 93.94 83 GLY A CA 1
ATOM 627 C C . GLY A 1 83 ? 15.221 2.275 -13.740 1.00 93.94 83 GLY A C 1
ATOM 628 O O . GLY A 1 83 ? 16.440 2.414 -13.665 1.00 93.94 83 GLY A O 1
ATOM 629 N N . ARG A 1 84 ? 14.667 1.283 -14.451 1.00 91.31 84 ARG A N 1
ATOM 630 C CA . ARG A 1 84 ? 15.454 0.318 -15.230 1.00 91.31 84 ARG A CA 1
ATOM 631 C C . ARG A 1 84 ? 15.851 0.835 -16.610 1.00 91.31 84 ARG A C 1
ATOM 633 O O . ARG A 1 84 ? 16.891 0.401 -17.088 1.00 91.31 84 ARG A O 1
ATOM 640 N N . LEU A 1 85 ? 15.066 1.715 -17.230 1.00 91.19 85 LEU A N 1
ATOM 641 C CA . LEU A 1 85 ? 15.437 2.387 -18.487 1.00 91.19 85 LEU A CA 1
ATOM 642 C C . LEU A 1 85 ? 16.415 3.546 -18.265 1.00 91.19 85 LEU A C 1
ATOM 644 O O . LEU A 1 85 ? 17.135 3.937 -19.176 1.00 91.19 85 LEU A O 1
ATOM 648 N N . SER A 1 86 ? 16.441 4.076 -17.045 1.00 87.75 86 SER A N 1
ATOM 649 C CA . SER A 1 86 ? 17.359 5.123 -16.607 1.00 87.75 86 SER A CA 1
ATOM 650 C C . SER A 1 86 ? 18.781 4.593 -16.377 1.00 87.75 86 SER A C 1
ATOM 652 O O . SER A 1 86 ? 19.066 3.405 -16.536 1.00 87.75 86 SER A O 1
ATOM 654 N N . HIS A 1 87 ? 19.686 5.487 -15.958 1.00 77.75 87 HIS A N 1
ATOM 655 C CA . HIS A 1 87 ? 21.085 5.164 -15.663 1.00 77.75 87 HIS A CA 1
ATOM 656 C C . HIS A 1 87 ? 21.225 3.867 -14.824 1.00 77.75 87 HIS A C 1
ATOM 658 O O . HIS A 1 87 ? 20.564 3.765 -13.785 1.00 77.75 87 HIS A O 1
ATOM 664 N N . PRO A 1 88 ? 22.103 2.908 -15.200 1.00 71.50 88 PRO A N 1
ATOM 665 C CA . PRO A 1 88 ? 22.041 1.509 -14.745 1.00 71.50 88 PRO A CA 1
ATOM 666 C C . PRO A 1 88 ? 21.957 1.264 -13.231 1.00 71.50 88 PRO A C 1
ATOM 668 O O . PRO A 1 88 ? 21.328 0.296 -12.801 1.00 71.50 88 PRO A O 1
ATOM 671 N N . THR A 1 89 ? 22.596 2.116 -12.430 1.00 72.56 89 THR A N 1
ATOM 672 C CA . THR A 1 89 ? 22.619 2.034 -10.960 1.00 72.56 89 THR A CA 1
ATOM 673 C C . THR A 1 89 ? 21.713 3.086 -10.324 1.00 72.56 89 THR A C 1
ATOM 675 O O . THR A 1 89 ? 20.709 2.746 -9.703 1.00 72.56 89 THR A O 1
ATOM 678 N N . ARG A 1 90 ? 21.999 4.367 -10.578 1.00 84.62 90 ARG A N 1
ATOM 679 C CA . ARG A 1 90 ? 21.263 5.514 -10.019 1.00 84.62 90 ARG A CA 1
ATOM 680 C C . ARG A 1 90 ? 19.756 5.458 -10.282 1.00 84.62 90 ARG A C 1
ATOM 682 O O . ARG A 1 90 ? 18.973 5.715 -9.378 1.00 84.62 90 ARG A O 1
ATOM 689 N N . GLY A 1 91 ? 19.331 5.076 -11.488 1.00 89.69 91 GLY A N 1
ATOM 690 C CA . GLY A 1 91 ? 17.910 5.017 -11.842 1.00 89.69 91 GLY A CA 1
ATOM 691 C C . GLY A 1 91 ? 17.111 4.041 -10.978 1.00 89.69 91 GLY A C 1
ATOM 692 O O . GLY A 1 91 ? 15.988 4.336 -10.572 1.00 89.69 91 GLY A O 1
ATOM 693 N N . ARG A 1 92 ? 17.705 2.892 -10.644 1.00 89.81 92 ARG A N 1
ATOM 694 C CA . ARG A 1 92 ? 17.057 1.870 -9.814 1.00 89.81 92 ARG A CA 1
ATOM 695 C C . ARG A 1 92 ? 16.997 2.286 -8.352 1.00 89.81 92 ARG A C 1
ATOM 697 O O . ARG A 1 92 ? 15.967 2.068 -7.725 1.00 89.81 92 ARG A O 1
ATOM 704 N N . ASP A 1 93 ? 18.053 2.919 -7.848 1.00 92.50 93 ASP A N 1
ATOM 705 C CA . ASP A 1 93 ? 18.074 3.456 -6.486 1.00 92.50 93 ASP A CA 1
ATOM 706 C C . ASP A 1 93 ? 17.041 4.575 -6.319 1.00 92.50 93 ASP A C 1
ATOM 708 O O . ASP A 1 93 ? 16.288 4.572 -5.349 1.00 92.50 93 ASP A O 1
ATOM 712 N N . HIS A 1 94 ? 16.924 5.482 -7.296 1.00 95.00 94 HIS A N 1
ATOM 713 C CA . HIS A 1 94 ? 15.887 6.515 -7.291 1.00 95.00 94 HIS A CA 1
ATOM 714 C C . HIS A 1 94 ? 14.476 5.924 -7.374 1.00 95.00 94 HIS A C 1
ATOM 716 O O . HIS A 1 94 ? 13.591 6.369 -6.648 1.00 95.00 94 HIS A O 1
ATOM 722 N N . ALA A 1 95 ? 14.259 4.896 -8.201 1.00 96.31 95 ALA A N 1
ATOM 723 C CA . ALA A 1 95 ? 12.972 4.205 -8.259 1.00 96.31 95 ALA A CA 1
ATOM 724 C C . ALA A 1 95 ? 12.633 3.496 -6.938 1.00 96.31 95 ALA A C 1
ATOM 726 O O . ALA A 1 95 ? 11.501 3.591 -6.471 1.00 96.31 95 ALA A O 1
ATOM 727 N N . ALA A 1 96 ? 13.602 2.828 -6.307 1.00 96.38 96 ALA A N 1
ATOM 728 C CA . ALA A 1 96 ? 13.414 2.196 -5.004 1.00 96.38 96 ALA A CA 1
ATOM 729 C C . ALA A 1 96 ? 13.127 3.233 -3.906 1.00 96.38 96 ALA A C 1
ATOM 731 O O . ALA A 1 96 ? 12.201 3.045 -3.120 1.00 96.38 96 ALA A O 1
ATOM 732 N N . ALA A 1 97 ? 13.856 4.354 -3.888 1.00 97.06 97 ALA A N 1
ATOM 733 C CA . ALA A 1 97 ? 13.602 5.462 -2.970 1.00 97.06 97 ALA A CA 1
ATOM 734 C C . ALA A 1 97 ? 12.200 6.055 -3.177 1.00 97.06 97 ALA A C 1
ATOM 736 O O . ALA A 1 97 ? 11.472 6.257 -2.210 1.00 97.06 97 ALA A O 1
ATOM 737 N N . PHE A 1 98 ? 11.789 6.269 -4.431 1.00 98.00 98 PHE A N 1
ATOM 738 C CA . PHE A 1 98 ? 10.444 6.733 -4.762 1.00 98.00 98 PHE A CA 1
ATOM 739 C C . PHE A 1 98 ? 9.373 5.765 -4.247 1.00 98.00 98 PHE A C 1
ATOM 741 O O . PHE A 1 98 ? 8.463 6.193 -3.542 1.00 98.00 98 PHE A O 1
ATOM 748 N N . ILE A 1 99 ? 9.503 4.466 -4.541 1.00 98.44 99 ILE A N 1
ATOM 749 C CA . ILE A 1 99 ? 8.571 3.431 -4.066 1.00 98.44 99 ILE A CA 1
ATOM 750 C C . ILE A 1 99 ? 8.491 3.447 -2.537 1.00 98.44 99 ILE A C 1
ATOM 752 O O . ILE A 1 99 ? 7.399 3.442 -1.979 1.00 98.44 99 ILE A O 1
ATOM 756 N N . ALA A 1 100 ? 9.631 3.519 -1.852 1.00 98.00 100 ALA A N 1
ATOM 757 C CA . ALA A 1 100 ? 9.665 3.580 -0.398 1.00 98.00 100 ALA A CA 1
ATOM 758 C C . ALA A 1 100 ? 8.927 4.813 0.151 1.00 98.00 100 ALA A C 1
ATOM 760 O O . ALA A 1 100 ? 8.078 4.674 1.032 1.00 98.00 100 ALA A O 1
ATOM 761 N N . CYS A 1 101 ? 9.187 6.001 -0.403 1.00 97.75 101 CYS A N 1
ATOM 762 C CA . CYS A 1 101 ? 8.499 7.231 -0.015 1.00 97.75 101 CYS A CA 1
ATOM 763 C C . CYS A 1 101 ? 6.987 7.160 -0.269 1.00 97.75 101 CYS A C 1
ATOM 765 O O . CYS A 1 101 ? 6.217 7.599 0.581 1.00 97.75 101 CYS A O 1
ATOM 767 N N . GLN A 1 102 ? 6.550 6.572 -1.388 1.00 98.00 102 GLN A N 1
ATOM 768 C CA . GLN A 1 102 ? 5.125 6.385 -1.685 1.00 98.00 102 GLN A CA 1
ATOM 769 C C . GLN A 1 102 ? 4.427 5.506 -0.644 1.00 98.00 102 GLN A C 1
ATOM 771 O O . GLN A 1 102 ? 3.296 5.787 -0.256 1.00 98.00 102 GLN A O 1
ATOM 776 N N . ILE A 1 103 ? 5.099 4.469 -0.145 1.00 98.00 103 ILE A N 1
ATOM 777 C CA . ILE A 1 103 ? 4.526 3.551 0.849 1.00 98.00 103 ILE A CA 1
ATOM 778 C C . ILE A 1 103 ? 4.480 4.193 2.234 1.00 98.00 103 ILE A C 1
ATOM 780 O O . ILE A 1 103 ? 3.459 4.104 2.914 1.00 98.00 103 ILE A O 1
ATOM 784 N N . VAL A 1 104 ? 5.538 4.914 2.617 1.00 97.69 104 VAL A N 1
ATOM 785 C CA . VAL A 1 104 ? 5.555 5.721 3.847 1.00 97.69 104 VAL A CA 1
ATOM 786 C C . VAL A 1 104 ? 4.433 6.762 3.825 1.00 97.69 104 VAL A C 1
ATOM 788 O O . VAL A 1 104 ? 3.701 6.897 4.805 1.00 97.69 104 VAL A O 1
ATOM 791 N N . LEU A 1 105 ? 4.261 7.458 2.697 1.00 97.75 105 LEU A N 1
ATOM 792 C CA . LEU A 1 105 ? 3.184 8.425 2.507 1.00 97.75 105 LEU A CA 1
ATOM 793 C C . LEU A 1 105 ? 1.809 7.755 2.568 1.00 97.75 105 LEU A C 1
ATOM 795 O O . LEU A 1 105 ? 0.927 8.269 3.244 1.00 97.75 105 LEU A O 1
ATOM 799 N N . SER A 1 106 ? 1.635 6.605 1.912 1.00 97.56 106 SER A N 1
ATOM 800 C CA . SER A 1 106 ? 0.363 5.872 1.889 1.00 97.56 106 SER A CA 1
ATOM 801 C C . SER A 1 106 ? -0.083 5.469 3.293 1.00 97.56 106 SER A C 1
ATOM 803 O O . SER A 1 106 ? -1.242 5.675 3.649 1.00 97.56 106 SER A O 1
ATOM 805 N N . TYR A 1 107 ? 0.831 4.944 4.116 1.00 98.00 107 TYR A N 1
ATOM 806 C CA . TYR A 1 107 ? 0.522 4.613 5.508 1.00 98.00 107 TYR A CA 1
ATOM 807 C C . TYR A 1 107 ? 0.211 5.852 6.340 1.00 98.00 107 TYR A C 1
ATOM 809 O O . TYR A 1 107 ? -0.826 5.885 6.997 1.00 98.00 107 TYR A O 1
ATOM 817 N N . CYS A 1 108 ? 1.040 6.893 6.252 1.00 97.94 108 CYS A N 1
ATOM 818 C CA . CYS A 1 108 ? 0.820 8.128 7.000 1.00 97.94 108 CYS A CA 1
ATOM 819 C C . CYS A 1 108 ? -0.525 8.776 6.642 1.00 97.94 108 CYS A C 1
ATOM 821 O O . CYS A 1 108 ? -1.327 9.071 7.524 1.00 97.94 108 CYS A O 1
ATOM 823 N N . ALA A 1 109 ? -0.819 8.923 5.348 1.00 97.56 109 ALA A N 1
ATOM 824 C CA . ALA A 1 109 ? -2.078 9.481 4.866 1.00 97.56 109 ALA A CA 1
ATOM 825 C C . ALA A 1 109 ? -3.283 8.642 5.319 1.00 97.56 109 ALA A C 1
ATOM 827 O O . ALA A 1 109 ? -4.281 9.194 5.775 1.00 97.56 109 ALA A O 1
ATOM 828 N N . SER A 1 110 ? -3.171 7.311 5.258 1.00 96.19 110 SER A N 1
ATOM 829 C CA . SER A 1 110 ? -4.192 6.375 5.741 1.00 96.19 110 SER A CA 1
ATOM 830 C C . SER A 1 110 ? -4.461 6.531 7.243 1.00 96.19 110 SER A C 1
ATOM 832 O O . SER A 1 110 ? -5.622 6.559 7.655 1.00 96.19 110 SER A O 1
ATOM 834 N N . GLY A 1 111 ? -3.414 6.670 8.061 1.00 96.81 111 GLY A N 1
ATOM 835 C CA . GLY A 1 111 ? -3.532 6.884 9.506 1.00 96.81 111 GLY A CA 1
ATOM 836 C C . GLY A 1 111 ? -4.126 8.252 9.845 1.00 96.81 111 GLY A C 1
ATOM 837 O O . GLY A 1 111 ? -5.104 8.343 10.587 1.00 96.81 111 GLY A O 1
ATOM 838 N N . LEU A 1 112 ? -3.611 9.316 9.224 1.00 97.12 112 LEU A N 1
ATOM 839 C CA . LEU A 1 112 ? -4.103 10.682 9.416 1.00 97.12 112 LEU A CA 1
ATOM 840 C C . LEU A 1 112 ? -5.559 10.851 8.970 1.00 97.12 112 LEU A C 1
ATOM 842 O O . LEU A 1 112 ? -6.303 11.580 9.617 1.00 97.12 112 LEU A O 1
ATOM 846 N N . ALA A 1 113 ? -5.998 10.150 7.922 1.00 96.25 113 ALA A N 1
ATOM 847 C CA . ALA A 1 113 ? -7.399 10.156 7.502 1.00 96.25 113 ALA A CA 1
ATOM 848 C C . ALA A 1 113 ? -8.331 9.476 8.524 1.00 96.25 113 ALA A C 1
ATOM 850 O O . ALA A 1 113 ? -9.504 9.835 8.630 1.00 96.25 113 ALA A O 1
ATOM 851 N N . LYS A 1 114 ? -7.825 8.501 9.291 1.00 95.25 114 LYS A N 1
ATOM 852 C CA . LYS A 1 114 ? -8.589 7.795 10.333 1.00 95.25 114 LYS A CA 1
ATOM 853 C C . LYS A 1 114 ? -8.612 8.537 11.665 1.00 95.25 114 LYS A C 1
ATOM 855 O O . LYS A 1 114 ? -9.590 8.411 12.401 1.00 95.25 114 LYS A O 1
ATOM 860 N N . LEU A 1 115 ? -7.558 9.292 11.970 1.00 93.25 115 LEU A N 1
ATOM 861 C CA . LEU A 1 115 ? -7.322 9.913 13.274 1.00 93.25 115 LEU A CA 1
ATOM 862 C C . LEU A 1 115 ? -8.485 10.798 13.780 1.00 93.25 115 LEU A C 1
ATOM 864 O O . LEU A 1 115 ? -8.827 10.669 14.954 1.00 93.25 115 LEU A O 1
ATOM 868 N N . PRO A 1 116 ? -9.167 11.619 12.950 1.00 94.12 116 PRO A N 1
ATOM 869 C CA . PRO A 1 116 ? -10.323 12.409 13.394 1.00 94.12 116 PRO A CA 1
ATOM 870 C C . PRO A 1 116 ? -11.587 11.575 13.665 1.00 94.12 116 PRO A C 1
ATOM 872 O O . PRO A 1 116 ? -12.548 12.061 14.265 1.00 94.12 116 PRO A O 1
ATOM 875 N N . GLY A 1 117 ? -11.634 10.327 13.192 1.00 92.94 117 GLY A N 1
ATOM 876 C CA . GLY A 1 117 ? -12.811 9.476 13.282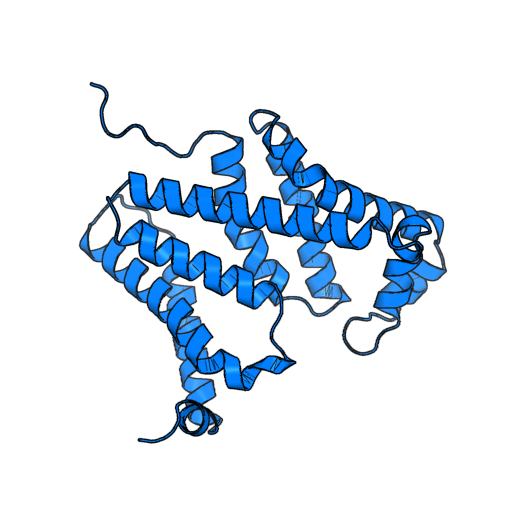 1.00 92.94 117 GLY A CA 1
ATOM 877 C C . GLY A 1 117 ? -13.023 8.939 14.695 1.00 92.94 117 GLY A C 1
ATOM 878 O O . GLY A 1 117 ? -12.333 8.017 15.121 1.00 92.94 117 GLY A O 1
ATOM 879 N N . GLN A 1 118 ? -14.061 9.420 15.387 1.00 94.06 118 GLN A N 1
ATOM 880 C CA . GLN A 1 118 ? -14.413 8.978 16.749 1.00 94.06 118 GLN A CA 1
ATOM 881 C C . GLN A 1 118 ? -14.536 7.452 16.889 1.00 94.06 118 GLN A C 1
ATOM 883 O O . GLN A 1 118 ? -14.206 6.898 17.933 1.00 94.06 118 GLN A O 1
ATOM 888 N N . LYS A 1 119 ? -14.951 6.745 15.828 1.00 96.31 119 LYS A N 1
ATOM 889 C CA . LYS A 1 119 ? -15.029 5.275 15.813 1.00 96.31 119 LYS A CA 1
ATOM 890 C C . LYS A 1 119 ? -13.659 4.591 15.882 1.00 96.31 119 LYS A C 1
ATOM 892 O O . LYS A 1 119 ? -13.556 3.518 16.473 1.00 96.31 119 LYS A O 1
ATOM 897 N N . TRP A 1 120 ? -12.612 5.187 15.311 1.00 95.75 120 TRP A N 1
ATOM 898 C CA . TRP A 1 120 ? -11.238 4.690 15.448 1.00 95.75 120 TRP A CA 1
ATOM 899 C C . TRP A 1 120 ? -10.710 4.931 16.859 1.00 95.75 120 TRP A C 1
ATOM 901 O O . TRP A 1 120 ? -10.112 4.035 17.450 1.00 95.75 120 TRP A O 1
ATOM 911 N N . ILE A 1 121 ? -11.012 6.101 17.429 1.00 93.19 121 ILE A N 1
ATOM 912 C CA . ILE A 1 121 ? -10.618 6.465 18.795 1.00 93.19 121 ILE A CA 1
ATOM 913 C C . ILE A 1 121 ? -11.319 5.566 19.826 1.00 93.19 121 ILE A C 1
ATOM 915 O O . ILE A 1 121 ? -10.673 5.065 20.745 1.00 93.19 121 ILE A O 1
ATOM 919 N N . SER A 1 122 ? -12.618 5.300 19.672 1.00 95.19 122 SER A N 1
ATOM 920 C CA . SER A 1 122 ? -13.377 4.465 20.612 1.00 95.19 122 SER A CA 1
ATOM 921 C C . SER A 1 122 ? -13.061 2.966 20.503 1.00 95.19 122 SER A C 1
ATOM 923 O O . SER A 1 122 ? -13.289 2.223 21.466 1.00 95.19 122 SER A O 1
ATOM 925 N N . GLY A 1 123 ? -12.508 2.525 19.365 1.00 94.81 123 GLY A N 1
ATOM 926 C CA . GLY A 1 123 ? -12.258 1.117 19.040 1.00 94.81 123 GLY A CA 1
ATOM 927 C C . GLY A 1 123 ? -13.431 0.403 18.358 1.00 94.81 123 GLY A C 1
ATOM 928 O O . GLY A 1 123 ? -13.418 -0.822 18.239 1.00 94.81 123 GLY A O 1
ATOM 929 N N . GLU A 1 124 ? -14.454 1.146 17.931 1.00 96.69 124 GLU A N 1
ATOM 930 C CA . GLU A 1 124 ? -15.651 0.615 17.264 1.00 96.69 124 GLU A CA 1
ATOM 931 C C . GLU A 1 124 ? -15.503 0.473 15.744 1.00 96.69 124 GLU A C 1
ATOM 933 O O . GLU A 1 124 ? -16.311 -0.213 15.118 1.00 96.69 124 GLU A O 1
ATOM 938 N N . ALA A 1 125 ? -14.487 1.096 15.139 1.00 96.00 125 ALA A N 1
ATOM 939 C CA . ALA A 1 125 ? -14.283 1.067 13.692 1.00 96.00 125 ALA A CA 1
ATOM 940 C C . ALA A 1 125 ? -14.157 -0.365 13.150 1.00 96.00 125 ALA A C 1
ATOM 942 O O . ALA A 1 125 ? -14.887 -0.731 12.231 1.00 96.00 125 ALA A O 1
ATOM 943 N N . LEU A 1 126 ? -13.290 -1.193 13.747 1.00 95.75 126 LEU A N 1
ATOM 944 C CA . LEU A 1 126 ? -13.076 -2.571 13.292 1.00 95.75 126 LEU A CA 1
ATOM 945 C C . LEU A 1 126 ? -14.357 -3.429 13.376 1.00 95.75 126 LEU A C 1
ATOM 947 O O . LEU A 1 126 ? -14.718 -4.011 12.355 1.00 95.75 126 LEU A O 1
ATOM 951 N N . PRO A 1 127 ? -15.118 -3.466 14.493 1.00 97.25 127 PRO A N 1
ATOM 952 C CA . PRO A 1 127 ? -16.418 -4.136 14.532 1.00 97.25 127 PRO A CA 1
ATOM 953 C C . PRO A 1 127 ? -17.391 -3.659 13.449 1.00 97.25 127 PRO A C 1
ATOM 955 O O . PRO A 1 127 ? -18.087 -4.474 12.848 1.00 97.25 127 PRO A O 1
ATOM 958 N N . LEU A 1 128 ? -17.457 -2.350 13.185 1.00 96.75 128 LEU A N 1
ATOM 959 C CA . LEU A 1 128 ? -18.366 -1.805 12.175 1.00 96.75 128 LEU A CA 1
ATOM 960 C C . LEU A 1 128 ? -17.979 -2.240 10.759 1.00 96.75 128 LEU A C 1
ATOM 962 O O . LEU A 1 128 ? -18.865 -2.585 9.980 1.00 96.75 128 LEU A O 1
ATOM 966 N N . ILE A 1 129 ? -16.681 -2.286 10.450 1.00 96.56 129 ILE A N 1
ATOM 967 C CA . ILE A 1 129 ? -16.169 -2.815 9.179 1.00 96.56 129 ILE A CA 1
ATOM 968 C C . ILE A 1 129 ? -16.481 -4.312 9.070 1.00 96.56 129 ILE A C 1
ATOM 970 O O . ILE A 1 129 ? -17.026 -4.750 8.056 1.00 96.56 129 ILE A O 1
ATOM 974 N N . MET A 1 130 ? -16.225 -5.084 10.134 1.00 98.12 130 MET A N 1
ATOM 975 C CA . MET A 1 130 ? -16.471 -6.531 10.152 1.00 98.12 130 MET A CA 1
ATOM 976 C C . MET A 1 130 ? -17.955 -6.905 10.005 1.00 98.12 130 MET A C 1
ATOM 978 O O . MET A 1 130 ? -18.267 -8.034 9.646 1.00 98.12 130 MET A O 1
ATOM 982 N N . ARG A 1 131 ? -18.874 -5.962 10.249 1.00 97.25 131 ARG A N 1
ATOM 983 C CA . ARG A 1 131 ? -20.323 -6.136 10.049 1.00 97.25 131 ARG A CA 1
ATOM 984 C C . ARG A 1 131 ? -20.765 -5.950 8.589 1.00 97.25 131 ARG A C 1
ATOM 986 O O . ARG A 1 131 ? -21.919 -6.220 8.265 1.00 97.25 131 ARG A O 1
ATOM 993 N N . THR A 1 132 ? -19.915 -5.407 7.720 1.00 96.88 132 THR A N 1
ATOM 994 C CA . THR A 1 132 ? -20.295 -5.107 6.330 1.00 96.88 132 THR A CA 1
ATOM 995 C C . THR A 1 132 ? -20.391 -6.370 5.476 1.00 96.88 132 THR A C 1
ATOM 997 O O . THR A 1 132 ? -19.767 -7.380 5.778 1.00 96.88 132 THR A O 1
ATOM 1000 N N . GLN A 1 133 ? -21.154 -6.314 4.382 1.00 93.38 133 GLN A N 1
ATOM 1001 C CA . GLN A 1 133 ? -21.250 -7.443 3.448 1.00 93.38 133 GLN A CA 1
ATOM 1002 C C . GLN A 1 133 ? -19.990 -7.597 2.587 1.00 93.38 133 GLN A C 1
ATOM 1004 O O . GLN A 1 133 ? -19.583 -8.710 2.284 1.00 93.38 133 GLN A O 1
ATOM 1009 N N . THR A 1 134 ? -19.377 -6.480 2.185 1.00 90.38 134 THR A N 1
ATOM 1010 C CA . THR A 1 134 ? -18.261 -6.479 1.227 1.00 90.38 134 THR A CA 1
ATOM 1011 C C . THR A 1 134 ? -16.923 -6.826 1.872 1.00 90.38 134 THR A C 1
ATOM 1013 O O . THR A 1 134 ? -16.121 -7.519 1.260 1.00 90.38 134 THR A O 1
ATOM 1016 N N . TYR A 1 135 ? -16.674 -6.339 3.090 1.00 93.50 135 TYR A N 1
ATOM 1017 C CA . TYR A 1 135 ? -15.367 -6.437 3.751 1.00 93.50 135 TYR A CA 1
ATOM 1018 C C . TYR A 1 135 ? -15.445 -7.066 5.145 1.00 93.50 135 TYR A C 1
ATOM 1020 O O . TYR A 1 135 ? -14.494 -6.955 5.919 1.00 93.50 135 TYR A O 1
ATOM 1028 N N . GLY A 1 136 ? -16.588 -7.656 5.500 1.00 96.56 136 GLY A N 1
ATOM 1029 C CA . GLY A 1 136 ? -16.818 -8.209 6.825 1.00 96.56 136 GLY A CA 1
ATOM 1030 C C . GLY A 1 136 ? -16.502 -9.693 6.957 1.00 96.56 136 GLY A C 1
ATOM 1031 O O . GLY A 1 136 ? -16.563 -10.452 5.994 1.00 96.56 136 GLY A O 1
ATOM 1032 N N . ASP A 1 137 ? -16.235 -10.106 8.195 1.00 98.25 137 ASP A N 1
ATOM 1033 C CA . ASP A 1 137 ? -16.088 -11.502 8.604 1.00 98.25 137 ASP A CA 1
ATOM 1034 C C . ASP A 1 137 ? -16.875 -11.700 9.907 1.00 98.25 137 ASP A C 1
ATOM 1036 O O . ASP A 1 137 ? -16.671 -10.997 10.903 1.00 98.25 137 ASP A O 1
ATOM 1040 N N . SER A 1 138 ? -17.825 -12.637 9.888 1.00 97.19 138 SER A N 1
ATOM 1041 C CA . SER A 1 138 ? -18.782 -12.852 10.981 1.00 97.19 138 SER A CA 1
ATOM 1042 C C . SER A 1 138 ? -18.121 -13.374 12.256 1.00 97.19 138 SER A C 1
ATOM 1044 O O . SER A 1 138 ? -18.536 -13.022 13.368 1.00 97.19 138 SER A O 1
ATOM 1046 N N . TRP A 1 139 ? -17.064 -14.176 12.113 1.00 97.88 139 TRP A N 1
ATOM 1047 C CA . TRP A 1 139 ? -16.300 -14.685 13.241 1.00 97.88 139 TRP A CA 1
ATOM 1048 C C . TRP A 1 139 ? -15.517 -13.550 13.902 1.00 97.88 139 TRP A C 1
ATOM 1050 O O . TRP A 1 139 ? -15.658 -13.336 15.110 1.00 97.88 139 TRP A O 1
ATOM 1060 N N . LEU A 1 140 ? -14.769 -12.762 13.121 1.00 97.69 140 LEU A N 1
ATOM 1061 C CA . LEU A 1 140 ? -13.981 -11.654 13.660 1.00 97.69 140 LEU A CA 1
ATOM 1062 C C . LEU A 1 140 ? -14.884 -10.556 14.238 1.00 97.69 140 LEU A C 1
ATOM 1064 O O . LEU A 1 140 ? -14.591 -10.034 15.313 1.00 97.69 140 LEU A O 1
ATOM 1068 N N . TYR A 1 141 ? -16.027 -10.269 13.607 1.00 98.06 141 TYR A N 1
ATOM 1069 C CA . TYR A 1 141 ? -17.059 -9.398 14.176 1.00 98.06 141 TYR A CA 1
ATOM 1070 C C . TYR A 1 141 ? -17.473 -9.852 15.582 1.00 98.06 141 TYR A C 1
ATOM 1072 O O . TYR A 1 141 ? -17.448 -9.062 16.530 1.00 98.06 141 TYR A O 1
ATOM 1080 N N . THR A 1 142 ? -17.811 -11.136 15.731 1.00 98.06 142 THR A N 1
ATOM 1081 C CA . THR A 1 142 ? -18.247 -11.709 17.012 1.00 98.06 142 THR A CA 1
ATOM 1082 C C . THR A 1 142 ? -17.141 -11.623 18.063 1.00 98.06 142 THR A C 1
ATOM 1084 O O . THR A 1 142 ? -17.408 -11.247 19.205 1.00 98.06 142 THR A O 1
ATOM 1087 N N . MET A 1 143 ? -15.888 -11.901 17.688 1.00 98.25 143 MET A N 1
ATOM 1088 C CA . MET A 1 143 ? -14.747 -11.808 18.605 1.00 98.25 143 MET A CA 1
ATOM 1089 C C . MET A 1 143 ? -14.490 -10.370 19.064 1.00 98.25 143 MET A C 1
ATOM 1091 O O . MET A 1 143 ? -14.351 -10.125 20.262 1.00 98.25 143 MET A O 1
ATOM 1095 N N . LEU A 1 144 ? -14.493 -9.402 18.146 1.00 97.62 144 LEU A N 1
ATOM 1096 C CA . LEU A 1 144 ? -14.273 -7.993 18.483 1.00 97.62 144 LEU A CA 1
ATOM 1097 C C . LEU A 1 144 ? -15.405 -7.420 19.350 1.00 97.62 144 LEU A C 1
ATOM 1099 O O . LEU A 1 144 ? -15.152 -6.593 20.225 1.00 97.62 144 LEU A O 1
ATOM 1103 N N . ARG A 1 145 ? -16.647 -7.887 19.156 1.00 97.62 145 ARG A N 1
ATOM 1104 C CA . ARG A 1 145 ? -17.793 -7.542 20.015 1.00 97.62 145 ARG A CA 1
ATOM 1105 C C . ARG A 1 145 ? -17.694 -8.168 21.405 1.00 97.62 145 ARG A C 1
ATOM 1107 O O . ARG A 1 145 ? -18.058 -7.515 22.378 1.00 97.62 145 ARG A O 1
ATOM 1114 N N . ARG A 1 146 ? -17.208 -9.408 21.500 1.00 98.00 146 ARG A N 1
ATOM 1115 C CA . ARG A 1 146 ? -17.015 -10.117 22.773 1.00 98.00 146 ARG A CA 1
ATOM 1116 C C . ARG A 1 146 ? -15.879 -9.519 23.606 1.00 98.00 146 ARG A C 1
ATOM 1118 O O . ARG A 1 146 ? -15.984 -9.490 24.827 1.00 98.00 146 ARG A O 1
ATOM 1125 N N . TYR A 1 147 ? -14.820 -9.029 22.958 1.00 97.88 147 TYR A N 1
ATOM 1126 C CA . TYR A 1 147 ? -13.621 -8.489 23.608 1.00 97.88 147 TYR A CA 1
ATOM 1127 C C . TYR A 1 147 ? -13.365 -7.018 23.215 1.00 97.88 147 TYR A C 1
ATOM 1129 O O . TYR A 1 147 ? -12.420 -6.723 22.477 1.00 97.88 147 TYR A O 1
ATOM 1137 N N . PRO A 1 148 ? -14.160 -6.057 23.725 1.00 96.50 148 PRO A N 1
ATOM 1138 C CA . PRO A 1 148 ? -14.076 -4.649 23.318 1.00 96.50 148 PRO A CA 1
ATOM 1139 C C . PRO A 1 148 ? -12.719 -3.997 23.628 1.00 96.50 148 PRO A C 1
ATOM 1141 O O . PRO A 1 148 ? -12.243 -3.171 22.849 1.00 96.50 148 PRO A O 1
ATOM 1144 N N . SER A 1 149 ? -12.053 -4.394 24.718 1.00 97.62 149 SER A N 1
ATOM 1145 C CA . SER A 1 149 ? -10.703 -3.908 25.041 1.00 97.62 149 SER A CA 1
ATOM 1146 C C . SER A 1 149 ? -9.672 -4.339 23.995 1.00 97.62 149 SER A C 1
ATOM 1148 O O . SER A 1 149 ? -8.831 -3.533 23.602 1.00 97.62 149 SER A O 1
ATOM 1150 N N . ALA A 1 150 ? -9.770 -5.573 23.486 1.00 95.75 150 ALA A N 1
ATOM 1151 C CA . ALA A 1 150 ? -8.907 -6.058 22.411 1.00 95.75 150 ALA A CA 1
ATOM 1152 C C . ALA A 1 150 ? -9.206 -5.338 21.086 1.00 95.75 150 ALA A C 1
ATOM 1154 O O . ALA A 1 150 ? -8.280 -4.941 20.385 1.00 95.75 150 ALA A O 1
ATOM 1155 N N . SER A 1 151 ? -10.485 -5.087 20.777 1.00 96.88 151 SER A N 1
ATOM 1156 C CA . SER A 1 151 ? -10.887 -4.291 19.607 1.00 96.88 151 SER A CA 1
ATOM 1157 C C . SER A 1 151 ? -10.293 -2.882 19.631 1.00 96.88 151 SER A C 1
ATOM 1159 O O . SER A 1 151 ? -9.777 -2.394 18.620 1.00 96.88 151 SER A O 1
ATOM 1161 N N . ARG A 1 152 ? -10.318 -2.232 20.800 1.00 97.38 152 ARG A N 1
ATOM 1162 C CA . ARG A 1 152 ? -9.709 -0.915 20.998 1.00 97.38 152 ARG A CA 1
ATOM 1163 C C . ARG A 1 152 ? -8.196 -0.962 20.844 1.00 97.38 152 ARG A C 1
ATOM 1165 O O . ARG A 1 152 ? -7.661 -0.162 20.084 1.00 97.38 152 ARG A O 1
ATOM 1172 N N . ALA A 1 153 ? -7.534 -1.920 21.492 1.00 97.62 153 ALA A N 1
ATOM 1173 C CA . ALA A 1 153 ? -6.092 -2.100 21.371 1.00 97.62 153 ALA A CA 1
ATOM 1174 C C . ALA A 1 153 ? -5.672 -2.294 19.905 1.00 97.62 153 ALA A C 1
ATOM 1176 O O . ALA A 1 153 ? -4.815 -1.562 19.425 1.00 97.62 153 ALA A O 1
ATOM 1177 N N . LEU A 1 154 ? -6.339 -3.186 19.163 1.00 96.38 154 LEU A N 1
ATOM 1178 C CA . LEU A 1 154 ? -6.081 -3.404 17.735 1.00 96.38 154 LEU A CA 1
ATOM 1179 C C . LEU A 1 154 ? -6.289 -2.133 16.903 1.00 96.38 154 LEU A C 1
ATOM 1181 O O . LEU A 1 154 ? -5.437 -1.790 16.084 1.00 96.38 154 LEU A O 1
ATOM 1185 N N . SER A 1 155 ? -7.392 -1.415 17.134 1.00 96.31 155 SER A N 1
ATOM 1186 C CA . SER A 1 155 ? -7.690 -0.162 16.425 1.00 96.31 155 SER A CA 1
ATOM 1187 C C . SER A 1 155 ? -6.599 0.886 16.661 1.00 96.31 155 SER A C 1
ATOM 1189 O O . SER A 1 155 ? -6.128 1.516 15.715 1.00 96.31 155 SER A O 1
ATOM 1191 N N . HIS A 1 156 ? -6.156 1.045 17.910 1.00 97.38 156 HIS A N 1
ATOM 1192 C CA . HIS A 1 156 ? -5.093 1.982 18.275 1.00 97.38 156 HIS A CA 1
ATOM 1193 C C . HIS A 1 156 ? -3.727 1.546 17.753 1.00 97.38 156 HIS A C 1
ATOM 1195 O O . HIS A 1 156 ? -2.959 2.399 17.312 1.00 97.38 156 HIS A O 1
ATOM 1201 N N . SER A 1 157 ? -3.424 0.244 17.745 1.00 96.94 157 SER A N 1
ATOM 1202 C CA . SER A 1 157 ? -2.184 -0.277 17.165 1.00 96.94 157 SER A CA 1
ATOM 1203 C C . SER A 1 157 ? -2.099 0.032 15.673 1.00 96.94 157 SER A C 1
ATOM 1205 O O . SER A 1 157 ? -1.089 0.574 15.236 1.00 96.94 157 SER A O 1
ATOM 1207 N N . VAL A 1 158 ? -3.159 -0.232 14.900 1.00 95.44 158 VAL A N 1
ATOM 1208 C CA . VAL A 1 158 ? -3.204 0.109 13.465 1.00 95.44 158 VAL A CA 1
ATOM 1209 C C . VAL A 1 158 ? -3.038 1.613 13.265 1.00 95.44 158 VAL A C 1
ATOM 1211 O O . VAL A 1 158 ? -2.171 2.033 12.503 1.00 95.44 158 VAL A O 1
ATOM 1214 N N . LEU A 1 159 ? -3.801 2.426 14.000 1.00 96.38 159 LEU A N 1
ATOM 1215 C CA . LEU A 1 159 ? -3.754 3.882 13.875 1.00 96.38 159 LEU A CA 1
ATOM 1216 C C . LEU A 1 159 ? -2.363 4.448 14.191 1.00 96.38 159 LEU A C 1
ATOM 1218 O O . LEU A 1 159 ? -1.861 5.302 13.461 1.00 96.38 159 LEU A O 1
ATOM 1222 N N . THR A 1 160 ? -1.727 3.946 15.250 1.00 96.44 160 THR A N 1
ATOM 1223 C CA . THR A 1 160 ? -0.373 4.347 15.649 1.00 96.44 160 THR A CA 1
ATOM 1224 C C . THR A 1 160 ? 0.638 3.942 14.585 1.00 96.44 160 THR A C 1
ATOM 1226 O O . THR A 1 160 ? 1.441 4.765 14.155 1.00 96.44 160 THR A O 1
ATOM 1229 N N . MET A 1 161 ? 0.580 2.692 14.125 1.00 96.94 161 MET A N 1
ATOM 1230 C CA . MET A 1 161 ? 1.533 2.166 13.151 1.00 96.94 161 MET A CA 1
ATOM 1231 C C . MET A 1 161 ? 1.428 2.861 11.795 1.00 96.94 161 MET A C 1
ATOM 1233 O O . MET A 1 161 ? 2.458 3.156 11.199 1.00 96.94 161 MET A O 1
ATOM 1237 N N . GLU A 1 162 ? 0.217 3.172 11.330 1.00 97.69 162 GLU A N 1
ATOM 1238 C CA . GLU A 1 162 ? -0.001 3.924 10.092 1.00 97.69 162 GLU A CA 1
ATOM 1239 C C . GLU A 1 162 ? 0.461 5.383 10.226 1.00 97.69 162 GLU A C 1
ATOM 1241 O O . GLU A 1 162 ? 1.250 5.862 9.412 1.00 97.69 162 GLU A O 1
ATOM 1246 N N . THR A 1 163 ? 0.029 6.078 11.283 1.00 97.44 163 THR A N 1
ATOM 1247 C CA . THR A 1 163 ? 0.296 7.515 11.477 1.00 97.44 163 THR A CA 1
ATOM 1248 C C . THR A 1 163 ? 1.775 7.798 11.725 1.00 97.44 163 THR A C 1
ATOM 1250 O O . THR A 1 163 ? 2.346 8.717 11.141 1.00 97.44 163 THR A O 1
ATOM 1253 N N . PHE A 1 164 ? 2.420 6.996 12.574 1.00 96.25 164 PHE A N 1
ATOM 1254 C CA . PHE A 1 164 ? 3.821 7.189 12.947 1.00 96.25 164 PHE A CA 1
ATOM 1255 C C . PHE A 1 164 ? 4.796 6.425 12.050 1.00 96.25 164 PHE A C 1
ATOM 1257 O O . PHE A 1 164 ? 6.000 6.443 12.310 1.00 96.25 164 PHE A O 1
ATOM 1264 N N . PHE A 1 165 ? 4.327 5.815 10.955 1.00 96.94 165 PHE A N 1
ATOM 1265 C CA . PHE A 1 165 ? 5.207 5.108 10.028 1.00 96.94 165 PHE A CA 1
ATOM 1266 C C . PHE A 1 165 ? 6.413 5.943 9.546 1.00 96.94 165 PHE A C 1
ATOM 1268 O O . PHE A 1 165 ? 7.531 5.419 9.546 1.00 96.94 165 PHE A O 1
ATOM 1275 N N . PRO A 1 166 ? 6.265 7.247 9.213 1.00 96.44 166 PRO A N 1
ATOM 1276 C CA . PRO A 1 166 ? 7.406 8.094 8.864 1.00 96.44 166 PRO A CA 1
ATOM 1277 C C . PRO A 1 166 ? 8.451 8.208 9.981 1.00 96.44 166 PRO A C 1
ATOM 1279 O O . PRO A 1 166 ? 9.644 8.262 9.694 1.00 96.44 166 PRO A O 1
ATOM 1282 N N . ALA A 1 167 ? 8.042 8.197 11.253 1.00 95.38 167 ALA A N 1
ATOM 1283 C CA . ALA A 1 167 ? 8.975 8.267 12.376 1.00 95.38 167 ALA A CA 1
ATOM 1284 C C . ALA A 1 167 ? 9.859 7.009 12.460 1.00 95.38 167 ALA A C 1
ATOM 1286 O O . ALA A 1 167 ? 11.046 7.112 12.775 1.00 95.38 167 ALA A O 1
ATOM 1287 N N . PHE A 1 168 ? 9.337 5.833 12.087 1.00 93.81 168 PHE A N 1
ATOM 1288 C CA . PHE A 1 168 ? 10.130 4.597 12.025 1.00 93.81 168 PHE A CA 1
ATOM 1289 C C . PHE A 1 168 ? 11.244 4.647 10.967 1.00 93.81 168 PHE A C 1
ATOM 1291 O O . PHE A 1 168 ? 12.239 3.930 11.096 1.00 93.81 168 PHE A O 1
ATOM 1298 N N . MET A 1 169 ? 11.137 5.536 9.971 1.00 93.38 169 MET A N 1
ATOM 1299 C CA . MET A 1 169 ? 12.194 5.766 8.978 1.00 93.38 169 MET A CA 1
ATOM 1300 C C . MET A 1 169 ? 13.408 6.505 9.561 1.00 93.38 169 MET A C 1
ATOM 1302 O O . MET A 1 169 ? 14.515 6.356 9.048 1.00 93.38 169 MET A O 1
ATOM 1306 N N . LEU A 1 170 ? 13.237 7.275 10.643 1.00 88.81 170 LEU A N 1
ATOM 1307 C CA . LEU A 1 170 ? 14.292 8.126 11.214 1.00 88.81 170 LEU A CA 1
ATOM 1308 C C . LEU A 1 170 ? 15.298 7.351 12.084 1.00 88.81 170 LEU A C 1
ATOM 1310 O O . LEU A 1 170 ? 16.415 7.812 12.317 1.00 88.81 170 LEU A O 1
ATOM 1314 N N . GLY A 1 171 ? 14.947 6.145 12.540 1.00 78.81 171 GLY A N 1
ATOM 1315 C CA . GLY A 1 171 ? 15.739 5.344 13.482 1.00 78.81 171 GLY A CA 1
ATOM 1316 C C . GLY A 1 171 ? 16.980 4.650 12.902 1.00 78.81 171 GLY A C 1
ATOM 1317 O O . GLY A 1 171 ? 17.373 3.608 13.430 1.00 78.81 171 GLY A O 1
ATOM 1318 N N . LYS A 1 172 ? 17.567 5.152 11.802 1.00 81.62 172 LYS A N 1
ATOM 1319 C CA . LYS A 1 172 ? 18.670 4.505 11.051 1.00 81.62 172 LYS A CA 1
ATOM 1320 C C . LYS A 1 172 ? 18.392 3.020 10.752 1.00 81.62 172 LYS A C 1
ATOM 1322 O O . LYS A 1 172 ? 19.267 2.169 10.889 1.00 81.62 172 LYS A O 1
ATOM 1327 N N . GLY A 1 173 ? 17.136 2.695 10.444 1.00 84.81 173 GLY A N 1
ATOM 1328 C CA . GLY A 1 173 ? 16.695 1.334 10.140 1.00 84.81 173 GLY A CA 1
ATOM 1329 C C . GLY A 1 173 ? 16.604 0.361 11.326 1.00 84.81 173 GLY A C 1
ATOM 1330 O O . GLY A 1 173 ? 16.297 -0.803 11.098 1.00 84.81 173 GLY A O 1
ATOM 1331 N N . ARG A 1 174 ? 16.818 0.782 12.583 1.00 90.25 174 ARG A N 1
ATOM 1332 C CA . ARG A 1 174 ? 16.765 -0.133 13.749 1.00 90.25 174 ARG A CA 1
ATOM 1333 C C . ARG A 1 174 ? 15.381 -0.728 14.007 1.00 90.25 174 ARG A C 1
ATOM 1335 O O . ARG A 1 174 ? 15.275 -1.866 14.444 1.00 90.25 174 ARG A O 1
ATOM 1342 N N . VAL A 1 175 ? 14.333 0.052 13.756 1.00 94.94 175 VAL A N 1
ATOM 1343 C CA . VAL A 1 175 ? 12.938 -0.321 14.055 1.00 94.94 175 VAL A CA 1
ATOM 1344 C C . VAL A 1 175 ? 12.114 -0.613 12.801 1.00 94.94 175 VAL A C 1
ATOM 1346 O O . VAL A 1 175 ? 10.948 -0.985 12.911 1.00 94.94 175 VAL A O 1
ATOM 1349 N N . ILE A 1 176 ? 12.703 -0.472 11.605 1.00 96.50 176 ILE A N 1
ATOM 1350 C CA . ILE A 1 176 ? 11.942 -0.564 10.356 1.00 96.50 176 ILE A CA 1
ATOM 1351 C C . ILE A 1 176 ? 11.480 -1.990 10.061 1.00 96.50 176 ILE A C 1
ATOM 1353 O O . ILE A 1 176 ? 10.346 -2.173 9.640 1.00 96.50 176 ILE A O 1
ATOM 1357 N N . ASP A 1 177 ? 12.305 -3.008 10.312 1.00 95.38 177 ASP A N 1
ATOM 1358 C CA . ASP A 1 177 ? 11.929 -4.392 10.000 1.00 95.38 177 ASP A CA 1
ATOM 1359 C C . ASP A 1 177 ? 10.806 -4.914 10.919 1.00 95.38 177 ASP A C 1
ATOM 1361 O O . ASP A 1 177 ? 9.853 -5.495 10.393 1.00 95.38 177 ASP A O 1
ATOM 1365 N N . PRO A 1 178 ? 10.817 -4.667 12.249 1.00 96.19 178 PRO A N 1
ATOM 1366 C CA . PRO A 1 178 ? 9.651 -4.940 13.091 1.00 96.19 178 PRO A CA 1
ATOM 1367 C C . PRO A 1 178 ? 8.398 -4.178 12.642 1.00 96.19 178 PRO A C 1
ATOM 1369 O O . PRO A 1 178 ? 7.319 -4.766 12.571 1.00 96.19 178 PRO A O 1
ATOM 1372 N N . ALA A 1 179 ? 8.531 -2.897 12.277 1.00 97.12 179 ALA A N 1
ATOM 1373 C CA . ALA A 1 179 ? 7.403 -2.101 11.798 1.00 97.12 179 ALA A CA 1
ATOM 1374 C C . ALA A 1 179 ? 6.820 -2.648 10.484 1.00 97.12 179 ALA A C 1
ATOM 1376 O O . ALA A 1 179 ? 5.605 -2.780 10.349 1.00 97.12 179 ALA A O 1
ATOM 1377 N N . LEU A 1 180 ? 7.676 -3.031 9.534 1.00 98.00 180 LEU A N 1
ATOM 1378 C CA . LEU A 1 180 ? 7.275 -3.690 8.293 1.00 98.00 180 LEU A CA 1
ATOM 1379 C C . LEU A 1 180 ? 6.646 -5.057 8.566 1.00 98.00 180 LEU A C 1
ATOM 1381 O O . LEU A 1 180 ? 5.641 -5.385 7.952 1.00 98.00 180 LEU A O 1
ATOM 1385 N N . THR A 1 181 ? 7.170 -5.833 9.514 1.00 98.06 181 THR A N 1
ATOM 1386 C CA . THR A 1 181 ? 6.580 -7.125 9.904 1.00 98.06 181 THR A CA 1
ATOM 1387 C C . THR A 1 181 ? 5.157 -6.941 10.425 1.00 98.06 181 THR A C 1
ATOM 1389 O O . THR A 1 181 ? 4.249 -7.647 9.987 1.00 98.06 181 THR A O 1
ATOM 1392 N N . PHE A 1 182 ? 4.935 -5.948 11.292 1.00 98.19 182 PHE A N 1
ATOM 1393 C CA . PHE A 1 182 ? 3.598 -5.598 11.767 1.00 98.19 182 PHE A CA 1
ATOM 1394 C C . PHE A 1 182 ? 2.677 -5.188 10.611 1.00 98.19 182 PHE A C 1
ATOM 1396 O O . PHE A 1 182 ? 1.577 -5.723 10.484 1.00 98.19 182 PHE A O 1
ATOM 1403 N N . MET A 1 183 ? 3.122 -4.278 9.736 1.00 98.38 183 MET A N 1
ATOM 1404 C CA . MET A 1 183 ? 2.311 -3.834 8.596 1.00 98.38 183 MET A CA 1
ATOM 1405 C C . MET A 1 183 ? 2.027 -4.976 7.610 1.00 98.38 183 MET A C 1
ATOM 1407 O O . MET A 1 183 ? 0.947 -5.036 7.023 1.00 98.38 183 MET A O 1
ATOM 1411 N N . GLY A 1 184 ? 2.956 -5.921 7.465 1.00 98.44 184 GLY A N 1
ATOM 1412 C CA . GLY A 1 184 ? 2.772 -7.125 6.665 1.00 98.44 184 GLY A CA 1
ATOM 1413 C C . GLY A 1 184 ? 1.701 -8.029 7.262 1.00 98.44 184 GLY A C 1
ATOM 1414 O O . GLY A 1 184 ? 0.784 -8.439 6.555 1.00 98.44 184 GLY A O 1
ATOM 1415 N N . ALA A 1 185 ? 1.761 -8.277 8.574 1.00 98.50 185 ALA A N 1
ATOM 1416 C CA . ALA A 1 185 ? 0.731 -9.023 9.292 1.00 98.50 185 ALA A CA 1
ATOM 1417 C C . ALA A 1 185 ? -0.643 -8.342 9.194 1.00 98.50 185 ALA A C 1
ATOM 1419 O O . ALA A 1 185 ? -1.643 -9.021 8.977 1.00 98.50 185 ALA A O 1
ATOM 1420 N N . PHE A 1 186 ? -0.691 -7.009 9.269 1.00 97.94 186 PHE A N 1
ATOM 1421 C CA . PHE A 1 186 ? -1.910 -6.231 9.051 1.00 97.94 186 PHE A CA 1
ATOM 1422 C C . PHE A 1 186 ? -2.500 -6.460 7.652 1.00 97.94 186 PHE A C 1
ATOM 1424 O O . PHE A 1 186 ? -3.683 -6.776 7.533 1.00 97.94 186 PHE A O 1
ATOM 1431 N N . HIS A 1 187 ? -1.697 -6.386 6.586 1.00 98.38 187 HIS A N 1
ATOM 1432 C CA . HIS A 1 187 ? -2.203 -6.650 5.232 1.00 98.38 187 HIS A CA 1
ATOM 1433 C C . HIS A 1 187 ? -2.631 -8.101 5.021 1.00 98.38 187 HIS A C 1
ATOM 1435 O O . HIS A 1 187 ? -3.616 -8.348 4.329 1.00 98.38 187 HIS A O 1
ATOM 1441 N N . LEU A 1 188 ? -1.933 -9.066 5.623 1.00 98.50 188 LEU A N 1
ATOM 1442 C CA . LEU A 1 188 ? -2.338 -10.474 5.583 1.00 98.50 188 LEU A CA 1
ATOM 1443 C C . LEU A 1 188 ? -3.641 -10.713 6.359 1.00 98.50 188 LEU A C 1
ATOM 1445 O O . LEU A 1 188 ? -4.498 -11.467 5.899 1.00 98.50 188 LEU A O 1
ATOM 1449 N N . ALA A 1 189 ? -3.835 -10.035 7.492 1.00 97.75 189 ALA A N 1
ATOM 1450 C CA . ALA A 1 189 ? -5.096 -10.061 8.224 1.00 97.75 189 ALA A CA 1
ATOM 1451 C C . ALA A 1 189 ? -6.233 -9.471 7.378 1.00 97.75 189 ALA A C 1
ATOM 1453 O O . ALA A 1 189 ? -7.284 -10.095 7.251 1.00 97.75 189 ALA A O 1
ATOM 1454 N N . ASN A 1 190 ? -6.009 -8.337 6.709 1.00 97.56 190 ASN A N 1
ATOM 1455 C CA . ASN A 1 190 ? -6.986 -7.761 5.782 1.00 97.56 190 ASN A CA 1
ATOM 1456 C C 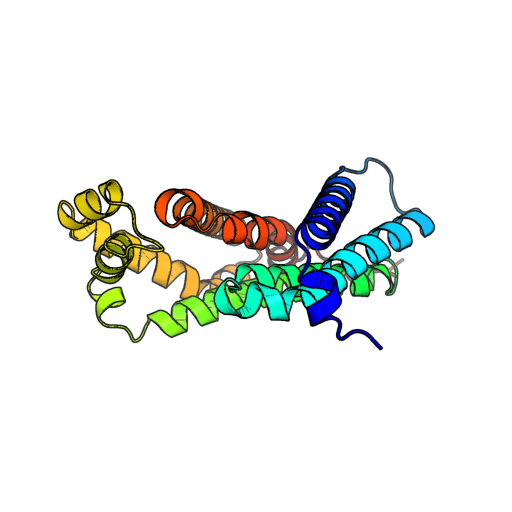. ASN A 1 190 ? -7.274 -8.703 4.601 1.00 97.56 190 ASN A C 1
ATOM 1458 O O . ASN A 1 190 ? -8.422 -8.843 4.187 1.00 97.56 190 ASN A O 1
ATOM 1462 N N . ALA A 1 191 ? -6.267 -9.406 4.081 1.00 97.31 191 ALA A N 1
ATOM 1463 C CA . ALA A 1 191 ? -6.473 -10.418 3.050 1.00 97.31 191 ALA A CA 1
ATOM 1464 C C . ALA A 1 191 ? -7.387 -11.555 3.534 1.00 97.31 191 ALA A C 1
ATOM 1466 O O . ALA A 1 191 ? -8.286 -11.965 2.802 1.00 97.31 191 ALA A O 1
ATOM 1467 N N . ARG A 1 192 ? -7.196 -12.035 4.771 1.00 97.50 192 ARG A N 1
ATOM 1468 C CA . ARG A 1 192 ? -7.988 -13.132 5.345 1.00 97.50 192 ARG A CA 1
ATOM 1469 C C . ARG A 1 192 ? -9.400 -12.718 5.751 1.00 97.50 192 ARG A C 1
ATOM 1471 O O . ARG A 1 192 ? -10.332 -13.479 5.503 1.00 97.50 192 ARG A O 1
ATOM 1478 N N . PHE A 1 193 ? -9.551 -11.586 6.429 1.00 97.38 193 PHE A N 1
ATOM 1479 C CA . PHE A 1 193 ? -10.816 -11.195 7.062 1.00 97.38 193 PHE A CA 1
ATOM 1480 C C . PHE A 1 193 ? -11.624 -10.197 6.235 1.00 97.38 193 PHE A C 1
ATOM 1482 O O . PHE A 1 193 ? -12.831 -10.119 6.397 1.00 97.38 193 PHE A O 1
ATOM 1489 N N . MET A 1 194 ? -10.982 -9.446 5.339 1.00 97.06 194 MET A N 1
ATOM 1490 C CA . MET A 1 194 ? -11.652 -8.440 4.507 1.00 97.06 194 MET A CA 1
ATOM 1491 C C . MET A 1 194 ? -11.631 -8.798 3.019 1.00 97.06 194 MET A C 1
ATOM 1493 O O . MET A 1 194 ? -12.089 -8.012 2.202 1.00 97.06 194 MET A O 1
ATOM 1497 N N . GLY A 1 195 ? -11.047 -9.935 2.628 1.00 95.06 195 GLY A N 1
ATOM 1498 C CA . GLY A 1 195 ? -10.894 -10.299 1.214 1.00 95.06 195 GLY A CA 1
ATOM 1499 C C . GLY A 1 195 ? -9.940 -9.384 0.431 1.00 95.06 195 GLY A C 1
ATOM 1500 O O . GLY A 1 195 ? -9.898 -9.432 -0.796 1.00 95.06 195 GLY A O 1
ATOM 1501 N N . LEU A 1 196 ? -9.135 -8.563 1.116 1.00 95.12 196 LEU A N 1
ATOM 1502 C CA . LEU A 1 196 ? -8.230 -7.580 0.509 1.00 95.12 196 LEU A CA 1
ATOM 1503 C C . LEU A 1 196 ? -6.873 -8.195 0.118 1.00 95.12 196 LEU A C 1
ATOM 1505 O O . LEU A 1 196 ? -5.808 -7.667 0.435 1.00 95.12 196 LEU A O 1
ATOM 1509 N N . SER A 1 197 ? -6.885 -9.331 -0.581 1.00 95.88 197 SER A N 1
ATOM 1510 C CA . SER A 1 197 ? -5.665 -10.081 -0.933 1.00 95.88 197 SER A CA 1
ATOM 1511 C C . SER A 1 197 ? -4.691 -9.292 -1.814 1.00 95.88 197 SER A C 1
ATOM 1513 O O . SER A 1 197 ? -3.472 -9.410 -1.663 1.00 95.88 197 SER A O 1
ATOM 1515 N N . ARG A 1 198 ? -5.210 -8.422 -2.688 1.00 95.00 198 ARG A N 1
ATOM 1516 C CA . ARG A 1 198 ? -4.395 -7.562 -3.558 1.00 95.00 198 ARG A CA 1
ATOM 1517 C C . ARG A 1 198 ? -3.545 -6.562 -2.774 1.00 95.00 198 ARG A C 1
ATOM 1519 O O . ARG A 1 198 ? -2.413 -6.302 -3.176 1.00 95.00 198 ARG A O 1
ATOM 1526 N N . PHE A 1 199 ? -4.036 -6.058 -1.637 1.00 96.69 199 PHE A N 1
ATOM 1527 C CA . PHE A 1 199 ? -3.260 -5.173 -0.762 1.00 96.69 199 PHE A CA 1
ATOM 1528 C C . PHE A 1 199 ? -2.019 -5.874 -0.214 1.00 96.69 199 PHE A C 1
ATOM 1530 O O . PHE A 1 199 ? -0.935 -5.296 -0.253 1.00 96.69 199 PHE A O 1
ATOM 1537 N N . ALA A 1 200 ? -2.143 -7.132 0.220 1.00 97.25 200 ALA A N 1
ATOM 1538 C CA . ALA A 1 200 ? -1.004 -7.894 0.725 1.00 97.25 200 ALA A CA 1
ATOM 1539 C C . ALA A 1 200 ? 0.112 -7.998 -0.316 1.00 97.25 200 ALA A C 1
ATOM 1541 O O . ALA A 1 200 ? 1.253 -7.643 -0.027 1.00 97.25 200 ALA A O 1
ATOM 1542 N N . VAL A 1 201 ? -0.215 -8.397 -1.546 1.00 94.69 201 VAL A N 1
ATOM 1543 C CA . VAL A 1 201 ? 0.788 -8.524 -2.613 1.00 94.69 201 VAL A CA 1
ATOM 1544 C C . VAL A 1 201 ? 1.371 -7.160 -2.996 1.00 94.69 201 VAL A C 1
ATOM 1546 O O . VAL A 1 201 ? 2.593 -7.022 -3.082 1.00 94.69 201 VAL A O 1
ATOM 1549 N N . ALA A 1 202 ? 0.519 -6.148 -3.187 1.00 96.12 202 ALA A N 1
ATOM 1550 C CA . ALA A 1 202 ? 0.939 -4.822 -3.631 1.00 96.12 202 ALA A CA 1
ATOM 1551 C C . ALA A 1 202 ? 1.853 -4.126 -2.613 1.00 96.12 202 ALA A C 1
ATOM 1553 O O . ALA A 1 202 ? 2.888 -3.590 -2.998 1.00 96.12 202 ALA A O 1
ATOM 1554 N N . PHE A 1 203 ? 1.510 -4.157 -1.321 1.00 98.06 203 PHE A N 1
ATOM 1555 C CA . PHE A 1 203 ? 2.275 -3.469 -0.282 1.00 98.06 203 PHE A CA 1
ATOM 1556 C C . PHE A 1 203 ? 3.491 -4.271 0.181 1.00 98.06 203 PHE A C 1
ATOM 1558 O O . PHE A 1 203 ? 4.585 -3.714 0.217 1.00 98.06 203 PHE A O 1
ATOM 1565 N N . ILE A 1 204 ? 3.360 -5.566 0.494 1.00 97.94 204 ILE A N 1
ATOM 1566 C CA . ILE A 1 204 ? 4.491 -6.365 1.008 1.00 97.94 204 ILE A CA 1
ATOM 1567 C C . ILE A 1 204 ? 5.619 -6.439 -0.029 1.00 97.94 204 ILE A C 1
ATOM 1569 O O . ILE A 1 204 ? 6.794 -6.340 0.326 1.00 97.94 204 ILE A O 1
ATOM 1573 N N . GLY A 1 205 ? 5.281 -6.501 -1.324 1.00 95.69 205 GLY A N 1
ATOM 1574 C CA . GLY A 1 205 ? 6.265 -6.476 -2.410 1.00 95.69 205 GLY A CA 1
ATOM 1575 C C . GLY A 1 205 ? 7.172 -5.234 -2.419 1.00 95.69 205 GLY A C 1
ATOM 1576 O O . GLY A 1 205 ? 8.261 -5.271 -2.990 1.00 95.69 205 GLY A O 1
ATOM 1577 N N . THR A 1 206 ? 6.771 -4.147 -1.754 1.00 97.75 206 THR A N 1
ATOM 1578 C CA . THR A 1 206 ? 7.563 -2.907 -1.652 1.00 97.75 206 THR A CA 1
ATOM 1579 C C . THR A 1 206 ? 8.498 -2.850 -0.450 1.00 97.75 206 THR A C 1
ATOM 1581 O O . THR A 1 206 ? 9.392 -2.001 -0.413 1.00 97.75 206 THR A O 1
ATOM 1584 N N . TYR A 1 207 ? 8.342 -3.746 0.526 1.00 97.81 207 TYR A N 1
ATOM 1585 C CA . TYR A 1 207 ? 9.072 -3.684 1.795 1.00 97.81 207 TYR A CA 1
ATOM 1586 C C . TYR A 1 207 ? 10.594 -3.728 1.641 1.00 97.81 207 TYR A C 1
ATOM 1588 O O . TYR A 1 207 ? 11.267 -2.996 2.372 1.00 97.81 207 TYR A O 1
ATOM 1596 N N . PRO A 1 208 ? 11.169 -4.465 0.667 1.00 96.38 208 PRO A N 1
ATOM 1597 C CA . PRO A 1 208 ? 12.599 -4.376 0.395 1.00 96.38 208 PRO A CA 1
ATOM 1598 C C . PRO A 1 208 ? 13.068 -2.953 0.059 1.00 96.38 208 PRO A C 1
ATOM 1600 O O . PRO A 1 208 ? 14.134 -2.548 0.514 1.00 96.38 208 PRO A O 1
ATOM 1603 N N . CYS A 1 209 ? 12.273 -2.166 -0.678 1.00 97.00 209 CYS A N 1
ATOM 1604 C CA . CYS A 1 209 ? 12.610 -0.775 -1.000 1.00 97.00 209 CYS A CA 1
ATOM 1605 C C . CYS A 1 209 ? 12.564 0.112 0.250 1.00 97.00 209 CYS A C 1
ATOM 1607 O O . CYS A 1 209 ? 13.469 0.918 0.465 1.00 97.00 209 CYS A O 1
ATOM 1609 N N . V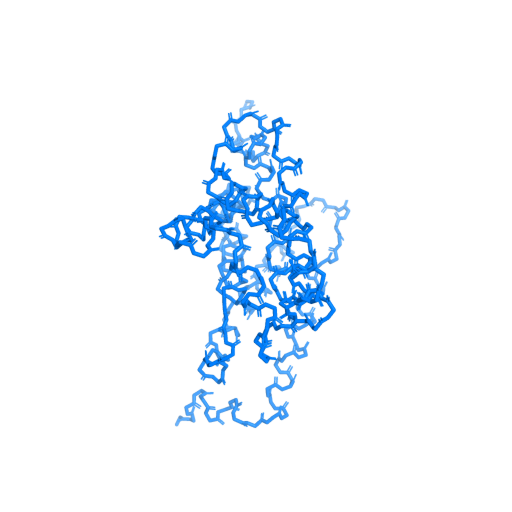AL A 1 210 ? 11.541 -0.062 1.096 1.00 97.75 210 VAL A N 1
ATOM 1610 C CA . VAL A 1 210 ? 11.390 0.691 2.354 1.00 97.75 210 VAL A CA 1
ATOM 1611 C C . VAL A 1 210 ? 12.538 0.390 3.316 1.00 97.75 210 VAL A C 1
ATOM 1613 O O . VAL A 1 210 ? 13.178 1.315 3.813 1.00 97.75 210 VAL A O 1
ATOM 1616 N N . SER A 1 211 ? 12.842 -0.894 3.534 1.00 96.81 211 SER A N 1
ATOM 1617 C CA . SER A 1 211 ? 13.948 -1.326 4.395 1.00 96.81 211 SER A CA 1
ATOM 1618 C C . SER A 1 211 ? 15.287 -0.798 3.867 1.00 96.81 211 SER A C 1
ATOM 1620 O O . SER A 1 211 ? 16.074 -0.247 4.637 1.00 96.81 211 SER A O 1
ATOM 1622 N N . ALA A 1 212 ? 15.522 -0.869 2.549 1.00 95.19 212 ALA A N 1
ATOM 1623 C CA . ALA A 1 212 ? 16.748 -0.359 1.939 1.00 95.19 212 ALA A CA 1
ATOM 1624 C C . ALA A 1 212 ? 16.910 1.161 2.093 1.00 95.19 212 ALA A C 1
ATOM 1626 O O . ALA A 1 212 ? 17.998 1.631 2.436 1.00 95.19 212 ALA A O 1
ATOM 1627 N N . LEU A 1 213 ? 15.834 1.934 1.897 1.00 95.69 213 LEU A N 1
ATOM 1628 C CA . LEU A 1 213 ? 15.857 3.381 2.111 1.00 95.69 213 LEU A CA 1
ATOM 1629 C C . LEU A 1 213 ? 16.128 3.720 3.585 1.00 95.69 213 LEU A C 1
ATOM 1631 O O . LEU A 1 213 ? 17.029 4.502 3.873 1.00 95.69 213 LEU A O 1
ATOM 1635 N N . ALA A 1 214 ? 15.400 3.102 4.520 1.00 95.69 214 ALA A N 1
ATOM 1636 C CA . ALA A 1 214 ? 15.534 3.370 5.956 1.00 95.69 214 ALA A CA 1
ATOM 1637 C C . ALA A 1 214 ? 16.918 3.003 6.519 1.00 95.69 214 ALA A C 1
ATOM 1639 O O . ALA A 1 214 ? 17.419 3.660 7.433 1.00 95.69 214 ALA A O 1
ATOM 1640 N N . LYS A 1 215 ? 17.543 1.949 5.981 1.00 94.75 215 LYS A N 1
ATOM 1641 C CA . LYS A 1 215 ? 18.892 1.497 6.362 1.00 94.75 215 LYS A CA 1
ATOM 1642 C C . LYS A 1 215 ? 20.008 2.219 5.602 1.00 94.75 215 LYS A C 1
ATOM 1644 O O . LYS A 1 215 ? 21.177 1.992 5.900 1.00 94.75 215 LYS A O 1
ATOM 1649 N N . GLY A 1 216 ? 19.672 3.065 4.626 1.00 92.25 216 GLY A N 1
ATOM 1650 C CA . GLY A 1 216 ? 20.651 3.773 3.802 1.00 92.25 216 GLY A CA 1
ATOM 1651 C C . GLY A 1 216 ? 21.476 2.856 2.893 1.00 92.25 216 GLY A C 1
ATOM 1652 O O . GLY A 1 216 ? 22.627 3.169 2.606 1.00 92.25 216 GLY A O 1
ATOM 1653 N N . THR A 1 217 ? 20.920 1.722 2.453 1.00 91.25 217 THR A N 1
ATOM 1654 C CA . THR A 1 217 ? 2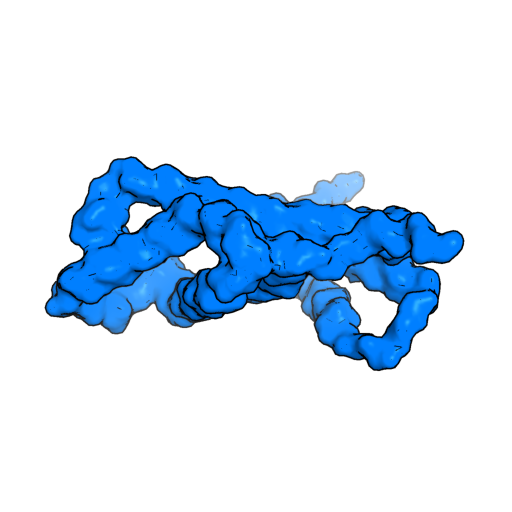1.620 0.749 1.590 1.00 91.25 217 THR A CA 1
ATOM 1655 C C . THR A 1 217 ? 21.379 0.968 0.093 1.00 91.25 217 THR A C 1
ATOM 1657 O O . THR A 1 217 ? 21.948 0.249 -0.729 1.00 91.25 217 THR A O 1
ATOM 1660 N N . LEU A 1 218 ? 20.572 1.969 -0.280 1.00 88.25 218 LEU A N 1
ATOM 1661 C CA . LEU A 1 218 ? 20.456 2.440 -1.664 1.00 88.25 218 LEU A CA 1
ATOM 1662 C C . LEU A 1 218 ? 21.766 3.147 -2.063 1.00 88.25 218 LEU A C 1
ATOM 1664 O O . LEU A 1 218 ? 22.167 4.134 -1.445 1.00 88.25 218 LEU A O 1
ATOM 1668 N N . ASN A 1 219 ? 22.475 2.625 -3.063 1.00 71.69 219 ASN A N 1
ATOM 1669 C CA . ASN A 1 219 ? 23.890 2.921 -3.296 1.00 71.69 219 ASN A CA 1
ATOM 1670 C C . ASN A 1 219 ? 24.110 4.015 -4.361 1.00 71.69 219 ASN A C 1
ATOM 1672 O O . ASN A 1 219 ? 24.617 3.769 -5.456 1.00 71.69 219 ASN A O 1
ATOM 1676 N N . SER A 1 220 ? 23.887 5.281 -3.996 1.00 58.16 220 SER A N 1
ATOM 1677 C CA . SER A 1 220 ? 24.184 6.443 -4.861 1.00 58.16 220 SER A CA 1
ATOM 1678 C C . SER A 1 220 ? 25.683 6.787 -5.017 1.00 58.16 220 SER A C 1
ATOM 1680 O O . SER A 1 220 ? 26.028 7.930 -5.314 1.00 58.16 220 SER A O 1
ATOM 1682 N N . LYS A 1 221 ? 26.608 5.826 -4.880 1.00 47.16 221 LYS A N 1
ATOM 1683 C CA . LYS A 1 221 ? 28.043 6.020 -5.178 1.00 47.16 221 LYS A CA 1
ATOM 1684 C C . LYS A 1 221 ? 28.500 5.168 -6.359 1.00 47.16 221 LYS A C 1
ATOM 1686 O O . LYS A 1 221 ? 29.293 4.244 -6.227 1.00 47.16 221 LYS A O 1
ATOM 1691 N N . GLY A 1 222 ? 28.050 5.550 -7.551 1.00 45.84 222 GLY A N 1
ATOM 1692 C CA . GLY A 1 222 ? 28.870 5.368 -8.748 1.00 45.84 222 GLY A CA 1
ATOM 1693 C C . GLY A 1 222 ? 29.974 6.428 -8.743 1.00 45.84 222 GLY A C 1
ATOM 1694 O O . GLY A 1 222 ? 29.670 7.587 -9.017 1.00 45.84 222 GLY A O 1
ATOM 1695 N N . GLY A 1 223 ? 31.204 6.038 -8.389 1.00 39.88 223 GLY A N 1
ATOM 1696 C CA . GLY A 1 223 ? 32.414 6.868 -8.496 1.00 39.88 223 GLY A CA 1
ATOM 1697 C C . GLY A 1 223 ? 32.967 7.416 -7.174 1.00 39.88 223 GLY A C 1
ATOM 1698 O O . GLY A 1 223 ? 32.733 8.569 -6.836 1.00 39.88 223 GLY A O 1
ATOM 1699 N N . ARG A 1 224 ? 33.732 6.594 -6.445 1.00 39.72 224 ARG A N 1
ATOM 1700 C CA . ARG A 1 224 ? 34.941 7.008 -5.704 1.00 39.72 224 ARG A CA 1
ATOM 1701 C C . ARG A 1 224 ? 35.875 5.800 -5.600 1.00 39.72 224 ARG A C 1
ATOM 1703 O O . ARG A 1 224 ? 35.782 5.013 -4.661 1.00 39.72 224 ARG A O 1
ATOM 1710 N N . LYS A 1 225 ? 36.723 5.656 -6.608 1.00 35.25 225 LYS A N 1
ATOM 1711 C CA . LYS A 1 225 ? 38.167 5.511 -6.440 1.00 35.25 225 LYS A CA 1
ATOM 1712 C C . LYS A 1 225 ? 38.797 6.521 -7.384 1.00 35.25 225 LYS A C 1
ATOM 1714 O O . LYS A 1 225 ? 38.210 6.686 -8.477 1.00 35.25 225 LYS A O 1
#